Protein AF-A0A820BED8-F1 (afdb_monomer)

Foldseek 3Di:
DVLVVVLVVLVVVLVVLLVVLVVVVVVCVVCVVVVPPLLCVLVVLLSVLVNCCSVPQSVQLSVCSVPLFGPPPDPVCLLVNLLSNQLSVLLNLQSLLLSLVLVVCCVPPVPPQPPDPVSCCVNRVVSNVCSNPVSSVLSCCVRVVNPPDDFDFCRSDRSSDDGPLCVVVVSVVCCCVPSPVVSVVSSVVSNVVVVVVVVVVVD

Secondary structure (DSSP, 8-state):
-HHHHHHHHHHHHHHHHHHHHHHHHHHHHH-HHHHTSTHHHHHHHHHHHHHHHHHHTHHHHHHHHHHSS-SS--HHHHHHHHHHHHHHHHHHHHHHHHHHHHHHHHHHHHHHHTSSHHHHIIIIIHHHHHHHHHHHHHHIIIIIS-SS------TTSGGGS--GGGTSHHHHHHHIIIIIIHHHHHHHHHHHHHHHHHHHTT-

Mean predicted aligned error: 4.58 Å

Structure (mmCIF, N/CA/C/O backbone):
data_AF-A0A820BED8-F1
#
_entry.id   AF-A0A820BED8-F1
#
loop_
_atom_site.group_PDB
_atom_site.id
_atom_site.type_symbol
_atom_site.label_atom_id
_atom_site.label_alt_id
_atom_site.label_comp_id
_atom_site.label_asym_id
_atom_site.label_entity_id
_atom_site.label_seq_id
_atom_site.pdbx_PDB_ins_code
_atom_site.Cartn_x
_atom_site.Cartn_y
_atom_site.Cartn_z
_atom_site.occupancy
_atom_site.B_iso_or_equiv
_atom_site.auth_seq_id
_atom_site.auth_comp_id
_atom_site.auth_asym_id
_atom_site.auth_atom_id
_atom_site.pdbx_PDB_model_num
ATOM 1 N N . MET A 1 1 ? 27.588 6.784 -6.377 1.00 65.69 1 MET A N 1
ATOM 2 C CA . MET A 1 1 ? 27.889 7.014 -4.938 1.00 65.69 1 MET A CA 1
ATOM 3 C C . MET A 1 1 ? 26.617 7.262 -4.129 1.00 65.69 1 MET A C 1
ATOM 5 O O . MET A 1 1 ? 26.490 6.659 -3.076 1.00 65.69 1 MET A O 1
ATOM 9 N N . VAL A 1 2 ? 25.664 8.063 -4.627 1.00 82.75 2 VAL A N 1
ATOM 10 C CA . VAL A 1 2 ? 24.366 8.318 -3.962 1.00 82.75 2 VAL A CA 1
ATOM 11 C C . VAL A 1 2 ? 23.585 7.024 -3.670 1.00 82.75 2 VAL A C 1
ATOM 13 O O . VAL A 1 2 ? 23.240 6.782 -2.517 1.00 82.75 2 VAL A O 1
ATOM 16 N N . TYR A 1 3 ? 23.444 6.125 -4.653 1.00 85.31 3 TYR A N 1
ATOM 17 C CA . TYR A 1 3 ? 22.690 4.871 -4.490 1.00 85.31 3 TYR A CA 1
ATOM 18 C C . TYR A 1 3 ? 23.219 3.925 -3.398 1.00 85.31 3 TYR A C 1
ATOM 20 O O . TYR A 1 3 ? 22.440 3.230 -2.754 1.00 85.31 3 TYR A O 1
ATOM 28 N N . TYR A 1 4 ? 24.527 3.932 -3.114 1.00 87.69 4 TYR A N 1
ATOM 29 C CA . TYR A 1 4 ? 25.101 3.103 -2.044 1.00 87.69 4 TYR A CA 1
ATOM 30 C C . TYR A 1 4 ? 24.665 3.564 -0.649 1.00 87.69 4 TYR A C 1
ATOM 32 O O . TYR A 1 4 ? 24.478 2.736 0.246 1.00 87.69 4 TYR A O 1
ATOM 40 N N . ILE A 1 5 ? 24.505 4.876 -0.456 1.00 91.25 5 ILE A N 1
ATOM 41 C CA . ILE A 1 5 ? 24.036 5.446 0.811 1.00 91.25 5 ILE A CA 1
ATOM 42 C C . ILE A 1 5 ? 22.553 5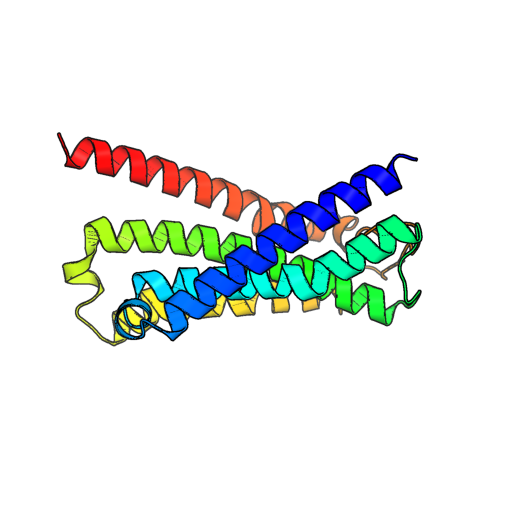.113 0.991 1.00 91.25 5 ILE A C 1
ATOM 44 O O . ILE A 1 5 ? 22.173 4.617 2.049 1.00 91.25 5 ILE A O 1
ATOM 48 N N . GLU A 1 6 ? 21.743 5.319 -0.051 1.00 90.25 6 GLU A N 1
ATOM 49 C CA . GLU A 1 6 ? 20.309 4.991 -0.053 1.00 90.25 6 GLU A CA 1
ATOM 50 C C . GLU A 1 6 ? 20.070 3.508 0.243 1.00 90.25 6 GLU A C 1
ATOM 52 O O . GLU A 1 6 ? 19.306 3.180 1.149 1.00 90.25 6 GLU A O 1
ATOM 57 N N . PHE A 1 7 ? 20.805 2.620 -0.433 1.00 92.44 7 PHE A N 1
ATOM 58 C CA . PHE A 1 7 ? 20.765 1.181 -0.186 1.00 92.44 7 PHE A CA 1
ATOM 59 C C . PHE A 1 7 ? 21.112 0.832 1.267 1.00 92.44 7 PHE A C 1
ATOM 61 O O . PHE A 1 7 ? 20.380 0.095 1.925 1.00 92.44 7 PHE A O 1
ATOM 68 N N . SER A 1 8 ? 22.218 1.373 1.788 1.00 92.81 8 SER A N 1
ATOM 69 C CA . SER A 1 8 ? 22.686 1.054 3.143 1.00 92.81 8 SER A CA 1
ATOM 70 C C . SER A 1 8 ? 21.690 1.508 4.212 1.00 92.81 8 SER A C 1
ATOM 72 O O . SER A 1 8 ? 21.437 0.781 5.172 1.00 92.81 8 SER A O 1
ATOM 74 N N . LEU A 1 9 ? 21.104 2.697 4.042 1.00 93.88 9 LEU A N 1
ATOM 75 C CA . LEU A 1 9 ? 20.076 3.212 4.944 1.00 93.88 9 LEU A CA 1
ATOM 76 C C . LEU A 1 9 ? 18.799 2.371 4.870 1.00 93.88 9 LEU A C 1
ATOM 78 O O . LEU A 1 9 ? 18.295 1.964 5.917 1.00 93.88 9 LEU A O 1
ATOM 82 N N . ALA A 1 10 ? 18.313 2.076 3.660 1.00 92.19 10 ALA A N 1
ATOM 83 C CA . ALA A 1 10 ? 17.131 1.244 3.455 1.00 92.19 10 ALA A CA 1
ATOM 84 C C . ALA A 1 10 ? 17.297 -0.126 4.126 1.00 92.19 10 ALA A C 1
ATOM 86 O O . ALA A 1 10 ? 16.441 -0.528 4.908 1.00 92.19 10 ALA A O 1
ATOM 87 N N . PHE A 1 11 ? 18.447 -0.775 3.931 1.00 94.50 11 PHE A N 1
ATOM 88 C CA . PHE A 1 11 ? 18.748 -2.079 4.515 1.00 94.50 11 PHE A CA 1
ATOM 89 C C . PHE A 1 11 ? 18.754 -2.070 6.051 1.00 94.50 11 PHE A C 1
ATOM 91 O O . PHE A 1 11 ? 18.178 -2.954 6.687 1.00 94.50 11 PHE A O 1
ATOM 98 N N . ILE A 1 12 ? 19.384 -1.067 6.677 1.00 96.31 12 ILE A N 1
ATOM 99 C CA . ILE A 1 12 ? 19.427 -0.968 8.146 1.00 96.31 12 ILE A CA 1
ATOM 100 C C . ILE A 1 12 ? 18.015 -0.779 8.711 1.00 96.31 12 ILE A C 1
ATOM 102 O O . ILE A 1 12 ? 17.640 -1.466 9.667 1.00 96.31 12 ILE A O 1
ATO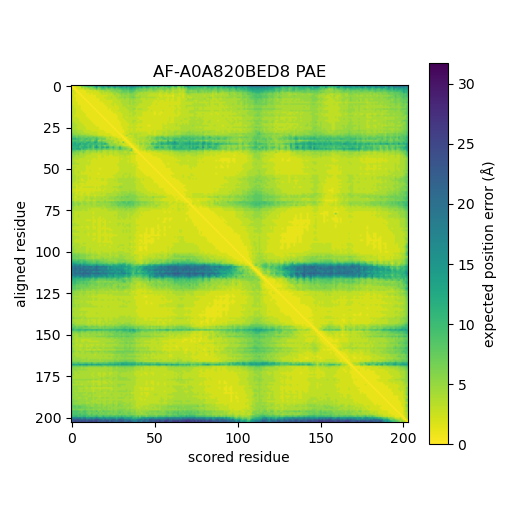M 106 N N . PHE A 1 13 ? 17.228 0.132 8.132 1.00 95.38 13 PHE A N 1
ATOM 107 C CA . PHE A 1 13 ? 15.865 0.389 8.597 1.00 95.38 13 PHE A CA 1
ATOM 108 C C . PHE A 1 13 ? 14.930 -0.788 8.338 1.00 95.38 13 PHE A C 1
ATOM 110 O O . PHE A 1 13 ? 14.106 -1.099 9.195 1.00 95.38 13 PHE A O 1
ATOM 117 N N . GLU A 1 14 ? 15.084 -1.485 7.216 1.00 95.06 14 GLU A N 1
ATOM 118 C CA . GLU A 1 14 ? 14.309 -2.681 6.903 1.00 95.06 14 GLU A CA 1
ATOM 119 C C . GLU A 1 14 ? 14.545 -3.786 7.928 1.00 95.06 14 GLU A C 1
ATOM 121 O O . GLU A 1 14 ? 13.589 -4.309 8.498 1.00 95.06 14 GLU A O 1
ATOM 126 N N . MET A 1 15 ? 15.805 -4.098 8.239 1.00 96.12 15 MET A N 1
ATOM 127 C CA . MET A 1 15 ? 16.131 -5.136 9.219 1.00 96.12 15 MET A CA 1
ATOM 128 C C . MET A 1 15 ? 15.548 -4.819 10.601 1.00 96.12 15 MET A C 1
ATOM 130 O O . MET A 1 15 ? 15.011 -5.704 11.273 1.00 96.12 15 MET A O 1
ATOM 134 N N . GLN A 1 16 ? 15.590 -3.549 11.012 1.00 96.50 16 GLN A N 1
ATOM 135 C CA . GLN A 1 16 ? 14.956 -3.091 12.250 1.00 96.50 16 GLN A CA 1
ATOM 136 C C . GLN A 1 16 ? 13.428 -3.219 12.190 1.00 96.50 16 GLN A C 1
ATOM 138 O O . GLN A 1 16 ? 12.817 -3.747 13.122 1.00 96.50 16 GLN A O 1
ATOM 143 N N . ALA A 1 17 ? 12.805 -2.777 11.096 1.00 95.94 17 ALA A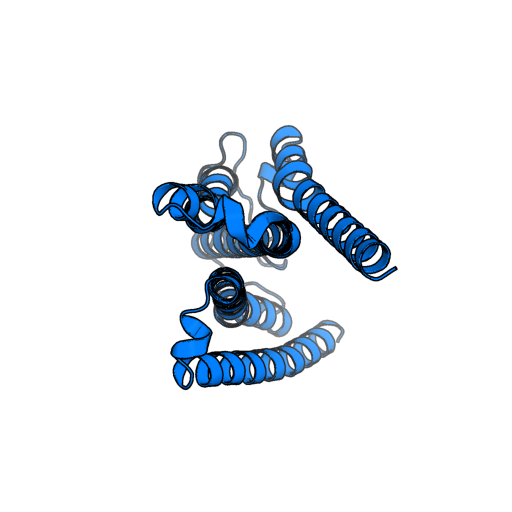 N 1
ATOM 144 C CA . ALA A 1 17 ? 11.359 -2.823 10.909 1.00 95.94 17 ALA A CA 1
ATOM 145 C C . ALA A 1 17 ? 10.829 -4.263 10.885 1.00 95.94 17 ALA A C 1
ATOM 147 O O . ALA A 1 17 ? 9.819 -4.561 11.529 1.00 95.94 17 ALA A O 1
ATOM 148 N N . ILE A 1 18 ? 11.533 -5.173 10.210 1.00 95.62 18 ILE A N 1
ATOM 149 C CA . ILE A 1 18 ? 11.216 -6.601 10.169 1.00 95.62 18 ILE A CA 1
ATOM 150 C C . ILE A 1 18 ? 11.329 -7.204 11.573 1.00 95.62 18 ILE A C 1
ATOM 152 O O . ILE A 1 18 ? 10.390 -7.862 12.022 1.00 95.62 18 ILE A O 1
ATOM 156 N N . ALA A 1 19 ? 12.423 -6.949 12.300 1.00 96.75 19 ALA A N 1
ATOM 157 C CA . ALA A 1 19 ? 12.614 -7.476 13.652 1.00 96.75 19 ALA A CA 1
ATOM 158 C C . ALA A 1 19 ? 11.506 -7.017 14.618 1.00 96.75 19 ALA A C 1
ATOM 160 O O . ALA A 1 19 ? 10.928 -7.833 15.343 1.00 96.75 19 ALA A O 1
ATOM 161 N N . ILE A 1 20 ? 11.155 -5.727 14.587 1.00 96.56 20 ILE A N 1
ATOM 162 C CA . ILE A 1 20 ? 10.068 -5.161 15.399 1.00 96.56 20 ILE A CA 1
ATOM 163 C C . ILE A 1 20 ? 8.720 -5.774 15.002 1.00 96.56 20 ILE A C 1
ATOM 165 O O . ILE A 1 20 ? 7.944 -6.174 15.872 1.00 96.56 20 ILE A O 1
ATOM 169 N N . SER A 1 21 ? 8.445 -5.897 13.704 1.00 95.56 21 SER A N 1
ATOM 170 C CA . SER A 1 21 ? 7.194 -6.481 13.208 1.00 95.56 21 SER A CA 1
ATOM 171 C C . SER A 1 21 ? 7.048 -7.941 13.637 1.00 95.56 21 SER A C 1
ATOM 173 O O . SER A 1 21 ? 5.995 -8.327 14.146 1.00 95.56 21 SER A O 1
ATOM 175 N N . MET A 1 22 ? 8.114 -8.743 13.529 1.00 95.56 22 MET A N 1
ATOM 176 C CA . MET A 1 22 ? 8.123 -10.124 14.020 1.00 95.56 22 MET A CA 1
ATOM 177 C C . MET A 1 22 ? 7.858 -10.191 15.524 1.00 95.56 22 MET A C 1
ATOM 179 O O . MET A 1 22 ? 7.044 -11.003 15.962 1.00 95.56 22 MET A O 1
ATOM 183 N N . PHE A 1 23 ? 8.486 -9.320 16.319 1.00 96.56 23 PHE A N 1
ATOM 184 C CA . PHE A 1 23 ? 8.245 -9.261 17.760 1.00 96.56 23 PHE A CA 1
ATOM 185 C C . PHE A 1 23 ? 6.774 -8.963 18.084 1.00 96.56 23 PHE A C 1
ATOM 187 O O . PHE A 1 23 ? 6.176 -9.639 18.924 1.00 96.56 23 PHE A O 1
ATOM 194 N N . ILE A 1 24 ? 6.158 -8.012 17.375 1.00 94.62 24 ILE A N 1
ATOM 195 C CA . ILE A 1 24 ? 4.733 -7.693 17.523 1.00 94.62 24 ILE A CA 1
ATOM 196 C C . ILE A 1 24 ? 3.867 -8.914 17.173 1.00 94.62 24 ILE A C 1
ATOM 198 O O . ILE A 1 24 ? 2.969 -9.264 17.943 1.00 94.62 24 ILE A O 1
ATOM 202 N N . PHE A 1 25 ? 4.142 -9.611 16.067 1.00 94.69 25 PHE A N 1
ATOM 203 C CA . PHE A 1 25 ? 3.388 -10.815 15.698 1.00 94.69 25 PHE A CA 1
ATOM 204 C C . PHE A 1 25 ? 3.539 -11.943 16.719 1.00 94.69 25 PHE A C 1
ATOM 206 O O . PHE A 1 25 ? 2.537 -12.561 17.084 1.00 94.69 25 PHE A O 1
ATOM 213 N N . ILE A 1 26 ? 4.751 -12.182 17.228 1.00 95.31 26 ILE A N 1
ATOM 214 C CA . ILE A 1 26 ? 5.008 -13.168 18.288 1.00 95.31 26 ILE A CA 1
ATOM 215 C C . ILE A 1 26 ? 4.211 -12.803 19.543 1.00 95.31 26 ILE A C 1
ATOM 217 O O . ILE A 1 26 ? 3.524 -13.659 20.105 1.00 95.31 26 ILE A O 1
ATOM 221 N N . TYR A 1 27 ? 4.219 -11.530 19.944 1.00 94.62 27 TYR A N 1
ATOM 222 C CA . TYR A 1 27 ? 3.443 -11.049 21.085 1.00 94.62 27 TYR A CA 1
ATOM 223 C C . TYR A 1 27 ? 1.936 -11.298 20.909 1.00 94.62 27 TYR A C 1
ATOM 225 O O . TYR A 1 27 ? 1.281 -11.817 21.819 1.00 94.62 27 TYR A O 1
ATOM 233 N N . PHE A 1 28 ? 1.375 -10.995 19.733 1.00 91.94 28 PHE A N 1
ATOM 234 C CA . PHE A 1 28 ? -0.034 -11.268 19.424 1.00 91.94 28 PHE A CA 1
ATOM 235 C C . PHE A 1 28 ? -0.354 -12.768 19.351 1.00 91.94 28 PHE A C 1
ATOM 237 O O . PHE A 1 28 ? -1.454 -13.173 19.737 1.00 91.94 28 PHE A O 1
ATOM 244 N N . ALA A 1 29 ? 0.581 -13.596 18.880 1.00 91.38 29 ALA A N 1
ATOM 245 C CA . ALA A 1 29 ? 0.428 -15.047 18.826 1.00 91.38 29 ALA A CA 1
ATOM 246 C C . ALA A 1 29 ? 0.402 -15.669 20.230 1.00 91.38 29 ALA A C 1
ATOM 248 O O . ALA A 1 29 ? -0.438 -16.527 20.503 1.00 91.38 29 ALA A O 1
ATOM 249 N N . GLN A 1 30 ? 1.260 -15.188 21.134 1.00 95.31 30 GLN A N 1
ATOM 250 C CA . GLN A 1 30 ? 1.322 -15.635 22.528 1.00 95.31 30 GLN A CA 1
ATOM 251 C C . GLN A 1 30 ? 0.134 -15.146 23.371 1.00 95.31 30 GLN A C 1
ATOM 253 O O . GLN A 1 30 ? -0.238 -15.800 24.343 1.00 95.31 30 GLN A O 1
ATOM 258 N N . ASN A 1 31 ? -0.501 -14.027 22.997 1.00 92.94 31 ASN A N 1
ATOM 259 C CA . ASN A 1 31 ? -1.591 -13.408 23.757 1.00 92.94 31 ASN A CA 1
ATOM 260 C C . ASN A 1 31 ? -2.936 -13.444 23.002 1.00 92.94 31 ASN A C 1
ATOM 262 O O . ASN A 1 31 ? -3.465 -12.396 22.606 1.00 92.94 31 ASN A O 1
ATOM 266 N N . PRO A 1 32 ? -3.582 -14.621 22.860 1.00 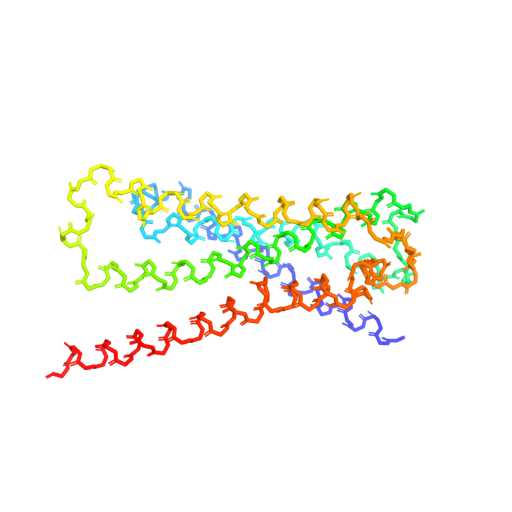86.44 32 PRO A N 1
ATOM 267 C CA . PRO A 1 32 ? -4.815 -14.758 22.083 1.00 86.44 32 PRO A CA 1
ATOM 268 C C . PRO A 1 32 ? -5.970 -13.914 22.641 1.00 86.44 32 PRO A C 1
ATOM 270 O O . PRO A 1 32 ? -6.807 -13.437 21.878 1.00 86.44 32 PRO A O 1
ATOM 273 N N . ARG A 1 33 ? -5.996 -13.666 23.960 1.00 86.88 33 ARG A N 1
ATOM 274 C CA . ARG A 1 33 ? -7.002 -12.807 24.614 1.00 86.88 33 ARG A CA 1
ATOM 275 C C . ARG A 1 33 ? -6.942 -11.356 24.133 1.00 86.88 33 ARG A C 1
ATOM 277 O O . ARG A 1 33 ? -7.979 -10.710 24.035 1.00 86.88 33 ARG A O 1
ATOM 284 N N . ILE A 1 34 ? -5.744 -10.851 23.839 1.00 83.69 34 ILE A N 1
ATOM 285 C CA . ILE A 1 34 ? -5.548 -9.506 23.285 1.00 83.69 34 ILE A CA 1
ATOM 286 C C . ILE A 1 34 ? -5.953 -9.515 21.813 1.00 83.69 34 ILE A C 1
ATOM 288 O O . ILE A 1 34 ? -6.730 -8.661 21.400 1.00 83.69 34 ILE A O 1
ATOM 292 N N . ARG A 1 35 ? -5.535 -10.533 21.051 1.00 80.00 35 ARG A N 1
ATOM 293 C CA . ARG A 1 35 ? -5.910 -10.700 19.639 1.00 80.00 35 ARG A CA 1
ATOM 294 C C . ARG A 1 35 ? -7.424 -10.732 19.414 1.00 80.00 35 ARG A C 1
ATOM 296 O O . ARG A 1 35 ? -7.892 -10.189 18.429 1.00 80.00 35 ARG A O 1
ATOM 303 N N . LEU A 1 36 ? -8.183 -11.328 20.334 1.00 78.25 36 LEU A N 1
ATOM 304 C CA . LEU A 1 36 ? -9.649 -11.408 20.278 1.00 78.25 36 LEU A CA 1
ATOM 305 C C . LEU A 1 36 ? -10.360 -10.061 20.513 1.00 78.25 36 LEU A C 1
ATOM 307 O O . LEU A 1 36 ? -11.570 -9.955 20.281 1.00 78.25 36 LEU A O 1
ATOM 311 N N . LYS A 1 37 ? -9.656 -9.021 20.984 1.00 82.69 37 LYS A N 1
ATOM 312 C CA . LYS A 1 37 ? -10.244 -7.684 21.100 1.00 82.69 37 LYS A CA 1
ATOM 313 C C . LYS A 1 37 ? -10.321 -7.051 19.714 1.00 82.69 37 LYS A C 1
ATOM 315 O O . LYS A 1 37 ? -9.310 -6.810 19.064 1.00 82.69 37 LYS A O 1
ATOM 320 N N . ARG A 1 38 ? -11.537 -6.676 19.319 1.00 73.06 38 ARG A N 1
ATOM 321 C CA . ARG A 1 38 ? -11.842 -6.114 17.990 1.00 73.06 38 ARG A CA 1
ATOM 322 C C . ARG A 1 38 ? -10.998 -4.915 17.600 1.00 73.06 38 ARG A C 1
ATOM 324 O O . ARG A 1 38 ? -10.598 -4.819 16.451 1.00 73.06 38 ARG A O 1
ATOM 331 N N . GLN A 1 39 ? -10.691 -4.051 18.565 1.00 77.12 39 GLN A N 1
ATOM 332 C CA . GLN A 1 39 ? -9.881 -2.858 18.322 1.00 77.12 39 GLN A CA 1
ATOM 333 C C . GLN A 1 39 ? -8.518 -3.209 17.718 1.00 77.12 39 GLN A C 1
ATOM 335 O O . GLN A 1 39 ? -7.947 -2.401 17.003 1.00 77.12 39 GLN A O 1
ATOM 340 N N . HIS A 1 40 ? -7.996 -4.406 17.996 1.00 86.25 40 HIS A N 1
ATOM 341 C CA . HIS A 1 40 ? -6.705 -4.849 17.494 1.00 86.25 40 HIS A CA 1
ATOM 342 C C . HIS A 1 40 ? -6.790 -5.585 16.152 1.00 86.25 40 HIS A C 1
ATOM 344 O O . HIS A 1 40 ? -5.749 -5.781 15.540 1.00 86.25 40 HIS A O 1
ATOM 350 N N . HIS A 1 41 ? -7.977 -5.959 15.656 1.00 90.00 41 HIS A N 1
ATOM 351 C CA . HIS A 1 41 ? -8.096 -6.647 14.364 1.00 90.00 41 HIS A CA 1
ATOM 352 C C . HIS A 1 41 ? -7.666 -5.746 13.205 1.00 90.00 41 HIS A C 1
ATOM 354 O O . HIS A 1 41 ? -6.828 -6.151 12.409 1.00 90.00 41 HIS A O 1
ATOM 360 N N . SER A 1 42 ? -8.184 -4.518 13.136 1.00 91.88 42 SER A N 1
ATOM 361 C CA . SER A 1 42 ? -7.840 -3.567 12.072 1.00 91.88 42 SER A CA 1
ATOM 362 C C . SER A 1 42 ? -6.347 -3.225 12.086 1.00 91.88 42 SER A C 1
ATOM 364 O O . SER A 1 42 ? -5.704 -3.224 11.041 1.00 91.88 42 SER A O 1
ATOM 366 N N . TRP A 1 43 ? -5.770 -3.034 13.280 1.00 93.00 43 TRP A N 1
ATOM 367 C CA . TRP A 1 43 ? -4.324 -2.857 13.451 1.00 93.0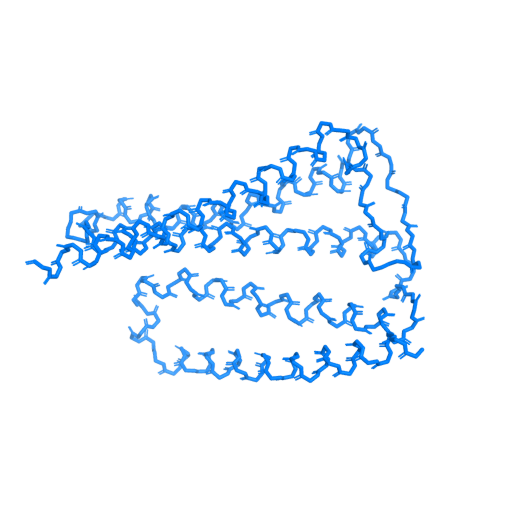0 43 TRP A CA 1
ATOM 368 C C . TRP A 1 43 ? -3.527 -4.076 13.003 1.00 93.00 43 TRP A C 1
ATOM 370 O O . TRP A 1 43 ? -2.507 -3.915 12.347 1.00 93.00 43 TRP A O 1
ATOM 380 N N . LEU A 1 44 ? -3.981 -5.284 13.336 1.00 93.75 44 LEU A N 1
ATOM 381 C CA . LEU A 1 44 ? -3.311 -6.512 12.924 1.00 93.75 44 LEU A CA 1
ATOM 382 C C . LEU A 1 44 ? -3.327 -6.658 11.400 1.00 93.75 44 LEU A C 1
ATOM 384 O O . LEU A 1 44 ? -2.300 -6.993 10.828 1.00 93.75 44 LEU A O 1
ATOM 388 N N . VAL A 1 45 ? -4.451 -6.352 10.745 1.00 95.44 45 VAL A N 1
ATOM 389 C CA . VAL A 1 45 ? -4.556 -6.361 9.278 1.00 95.44 45 VAL A CA 1
ATOM 390 C C . VAL A 1 45 ? -3.606 -5.335 8.656 1.00 95.44 45 VAL A C 1
ATOM 392 O O . VAL A 1 45 ? -2.867 -5.688 7.742 1.00 95.44 45 VAL A O 1
ATOM 395 N N . LEU A 1 46 ? -3.562 -4.102 9.175 1.00 95.94 46 LEU A N 1
ATOM 396 C CA . LEU A 1 46 ? -2.618 -3.079 8.711 1.00 95.94 46 LEU A CA 1
ATOM 397 C C . LEU A 1 46 ? -1.159 -3.525 8.898 1.00 95.94 46 LEU A C 1
ATOM 399 O O . LEU A 1 46 ? -0.361 -3.417 7.974 1.00 95.94 46 LEU A O 1
ATOM 403 N N . LEU A 1 47 ? -0.814 -4.067 10.070 1.00 95.62 47 LEU A N 1
ATOM 404 C CA . LEU A 1 47 ? 0.526 -4.586 10.356 1.00 95.62 47 LEU A CA 1
ATOM 405 C C . LEU A 1 47 ? 0.898 -5.740 9.421 1.00 95.62 47 LEU A C 1
ATOM 407 O O . LEU A 1 47 ? 2.030 -5.797 8.954 1.00 95.62 47 LEU A O 1
ATOM 411 N N . SER A 1 48 ? -0.038 -6.643 9.125 1.00 95.75 48 SER A N 1
ATOM 412 C CA . SER A 1 48 ? 0.173 -7.729 8.165 1.00 95.75 48 SER A CA 1
ATOM 413 C C . SER A 1 48 ? 0.412 -7.206 6.755 1.00 95.75 48 SER A C 1
ATOM 415 O O . SER A 1 48 ? 1.328 -7.689 6.098 1.00 95.75 48 SER A O 1
ATOM 417 N N . MET A 1 49 ? -0.346 -6.206 6.304 1.00 96.44 49 MET A N 1
ATOM 418 C CA . MET A 1 49 ? -0.143 -5.603 4.983 1.00 96.44 49 MET A CA 1
ATOM 419 C C . MET A 1 49 ? 1.206 -4.886 4.886 1.00 96.44 49 MET A C 1
ATOM 421 O O . MET A 1 49 ? 1.966 -5.155 3.961 1.00 96.44 49 MET A O 1
ATOM 425 N N . ASN A 1 50 ? 1.564 -4.081 5.888 1.00 96.19 50 ASN A N 1
ATOM 426 C CA . ASN A 1 50 ? 2.870 -3.418 5.936 1.00 96.19 50 ASN A CA 1
ATOM 427 C C . ASN A 1 50 ? 4.025 -4.428 5.990 1.00 96.19 50 ASN A C 1
ATOM 429 O O . ASN A 1 50 ? 5.060 -4.223 5.370 1.00 96.19 50 ASN A O 1
ATOM 433 N N . PHE A 1 51 ? 3.857 -5.541 6.706 1.00 96.81 51 PHE A N 1
ATOM 434 C CA . PHE A 1 51 ? 4.859 -6.602 6.749 1.00 96.81 51 PHE A CA 1
ATOM 435 C C . PHE A 1 51 ? 5.029 -7.303 5.397 1.00 96.81 51 PHE A C 1
ATOM 437 O O . PHE A 1 51 ? 6.154 -7.585 4.993 1.00 96.81 51 PHE A O 1
ATOM 444 N N . LEU A 1 52 ? 3.932 -7.551 4.676 1.00 96.25 52 LEU A N 1
ATOM 445 C CA . LEU A 1 52 ? 3.999 -8.076 3.312 1.00 96.25 52 LEU A CA 1
ATOM 446 C C . LEU A 1 52 ? 4.717 -7.100 2.378 1.00 96.25 52 LEU A C 1
ATOM 448 O O . LEU A 1 52 ? 5.552 -7.535 1.594 1.00 96.25 52 LEU A O 1
ATOM 452 N N . GLN A 1 53 ? 4.451 -5.799 2.490 1.00 96.31 53 GLN A N 1
ATOM 453 C CA . GLN A 1 53 ? 5.162 -4.782 1.719 1.00 96.31 53 GLN A CA 1
ATOM 454 C C . GLN A 1 53 ? 6.661 -4.754 2.054 1.00 96.31 53 GLN A C 1
ATOM 456 O O . GLN A 1 53 ? 7.488 -4.755 1.146 1.00 96.31 53 GLN A O 1
ATOM 461 N N . LEU A 1 54 ? 7.025 -4.831 3.339 1.00 96.31 54 LEU A N 1
ATOM 462 C CA . LEU A 1 54 ? 8.426 -4.901 3.769 1.00 96.31 54 LEU A CA 1
ATOM 463 C C . LEU A 1 54 ? 9.163 -6.114 3.193 1.00 96.31 54 LEU A C 1
ATOM 465 O O . LEU A 1 54 ? 10.339 -6.001 2.895 1.00 96.31 54 LEU A O 1
ATOM 469 N N . ILE A 1 55 ? 8.501 -7.264 3.036 1.00 96.44 55 ILE A N 1
ATOM 470 C CA . ILE A 1 55 ? 9.142 -8.490 2.529 1.00 96.44 55 ILE A CA 1
ATOM 471 C C . ILE A 1 55 ? 9.117 -8.583 1.002 1.00 96.44 55 ILE A C 1
ATOM 473 O O . ILE A 1 55 ? 10.003 -9.197 0.414 1.00 96.44 55 ILE A O 1
ATOM 477 N N . LEU A 1 56 ? 8.087 -8.046 0.352 1.00 95.44 56 LEU A N 1
ATOM 478 C CA . LEU A 1 56 ? 7.874 -8.245 -1.082 1.00 95.44 56 LEU A CA 1
ATOM 479 C C . LEU A 1 56 ? 8.316 -7.046 -1.916 1.00 95.44 56 LEU A C 1
ATOM 481 O O . LEU A 1 56 ? 8.894 -7.240 -2.979 1.00 95.44 56 LEU A O 1
ATOM 485 N N . ASP A 1 57 ? 8.050 -5.827 -1.453 1.00 95.12 57 ASP A N 1
ATOM 486 C CA . ASP A 1 57 ? 8.275 -4.604 -2.226 1.00 95.12 57 ASP A CA 1
ATOM 487 C C . ASP A 1 57 ? 9.687 -4.053 -1.992 1.00 95.12 57 ASP A C 1
ATOM 489 O O . ASP A 1 57 ? 10.451 -3.796 -2.928 1.00 95.12 57 ASP A O 1
ATOM 493 N N . LEU A 1 58 ? 10.077 -3.955 -0.718 1.00 94.50 58 LEU A N 1
ATOM 494 C CA . LEU A 1 58 ? 11.329 -3.311 -0.332 1.00 94.50 58 LEU A CA 1
ATOM 495 C C . LEU A 1 58 ? 12.585 -4.052 -0.834 1.00 94.50 58 LEU A C 1
ATOM 497 O O . LEU A 1 58 ? 13.479 -3.378 -1.349 1.00 94.50 58 LEU A O 1
ATOM 501 N N . PRO A 1 59 ? 12.662 -5.400 -0.840 1.00 95.50 59 PRO A N 1
ATOM 502 C CA . PRO A 1 59 ? 13.808 -6.103 -1.417 1.00 95.50 59 PRO A CA 1
ATOM 503 C C . PRO A 1 59 ? 13.968 -5.883 -2.919 1.00 95.50 59 PRO A C 1
ATOM 505 O O . PRO A 1 59 ? 15.095 -5.850 -3.417 1.00 95.50 59 PRO A O 1
ATOM 508 N N . VAL A 1 60 ? 12.864 -5.699 -3.649 1.00 94.44 60 VAL A N 1
ATOM 509 C CA . VAL A 1 60 ? 12.914 -5.388 -5.083 1.00 94.44 60 VAL A CA 1
ATOM 510 C C . VAL A 1 60 ? 13.449 -3.971 -5.288 1.00 94.44 60 VAL A C 1
ATOM 512 O O . VAL A 1 60 ? 14.366 -3.776 -6.089 1.00 94.44 60 VAL A O 1
ATOM 515 N N . ALA A 1 61 ? 12.970 -3.001 -4.504 1.00 94.19 61 ALA A N 1
ATOM 516 C CA . ALA A 1 61 ? 13.501 -1.638 -4.508 1.00 94.19 61 ALA A CA 1
ATOM 517 C C . ALA A 1 61 ? 14.992 -1.590 -4.117 1.00 94.19 61 ALA A C 1
ATOM 519 O O . ALA A 1 61 ? 15.792 -0.927 -4.775 1.00 94.19 61 ALA A O 1
ATOM 520 N N . MET A 1 62 ? 15.414 -2.350 -3.105 1.00 94.38 62 MET A N 1
ATOM 521 C CA . MET A 1 62 ? 16.827 -2.491 -2.734 1.00 94.38 62 MET A CA 1
ATOM 522 C C . MET A 1 62 ? 17.665 -3.122 -3.845 1.00 94.38 62 MET A C 1
ATOM 524 O O . MET A 1 62 ? 18.790 -2.684 -4.091 1.00 94.38 62 MET A O 1
ATOM 528 N N . SER A 1 63 ? 17.132 -4.131 -4.540 1.00 94.88 63 SER A N 1
ATOM 529 C CA . SER A 1 63 ? 17.810 -4.728 -5.693 1.00 94.88 63 SER A CA 1
ATOM 530 C C . SER A 1 63 ? 18.049 -3.694 -6.792 1.00 94.88 63 SER A C 1
ATOM 532 O O . SER A 1 63 ? 19.140 -3.656 -7.363 1.00 94.88 63 SER A O 1
ATOM 534 N N . PHE A 1 64 ? 17.074 -2.808 -7.022 1.00 94.62 64 PHE A N 1
ATOM 535 C CA . PHE A 1 64 ? 17.221 -1.672 -7.927 1.00 94.62 64 PHE A CA 1
ATOM 536 C C . PHE A 1 64 ? 18.334 -0.721 -7.469 1.00 94.62 64 PHE A C 1
ATOM 538 O O . PHE A 1 64 ? 19.206 -0.405 -8.269 1.00 94.62 64 PHE A O 1
ATOM 545 N N . TYR A 1 65 ? 18.385 -0.325 -6.193 1.00 93.38 65 TYR A N 1
ATOM 546 C CA . TYR A 1 65 ? 19.459 0.546 -5.688 1.00 93.38 65 TYR A CA 1
ATOM 547 C C . TYR A 1 65 ? 20.858 -0.068 -5.817 1.00 93.38 65 TYR A C 1
ATOM 549 O O . TYR A 1 65 ? 21.835 0.652 -6.010 1.00 93.38 65 TYR A O 1
ATOM 557 N N . TYR A 1 66 ? 20.967 -1.394 -5.730 1.00 93.31 66 TYR A N 1
ATOM 558 C CA . TYR A 1 66 ? 22.238 -2.091 -5.908 1.00 93.31 66 TYR A CA 1
ATOM 559 C C . TYR A 1 66 ? 22.654 -2.222 -7.383 1.00 93.31 66 TYR A C 1
ATOM 561 O O . TYR A 1 66 ? 23.841 -2.138 -7.696 1.00 93.31 66 TYR A O 1
ATOM 569 N N . ARG A 1 67 ? 21.697 -2.462 -8.290 1.00 92.69 67 ARG A N 1
ATOM 570 C CA . ARG A 1 67 ? 21.957 -2.766 -9.713 1.00 92.69 67 ARG A CA 1
ATOM 571 C C . ARG A 1 67 ? 21.768 -1.582 -10.656 1.00 92.69 67 ARG A C 1
ATOM 573 O O . ARG A 1 67 ? 22.116 -1.698 -11.827 1.00 92.69 67 ARG A O 1
ATOM 580 N N . GLU A 1 68 ? 21.170 -0.499 -10.170 1.00 93.38 68 GLU A N 1
ATOM 581 C CA . GLU A 1 68 ? 20.711 0.666 -10.942 1.00 93.38 68 GLU A CA 1
ATOM 582 C C . GLU A 1 68 ? 19.713 0.302 -12.061 1.00 93.38 68 GLU A C 1
ATOM 584 O O . GLU A 1 68 ? 19.488 1.074 -12.992 1.00 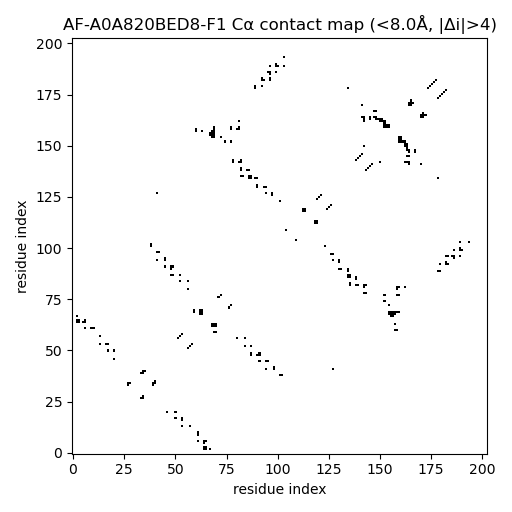93.38 68 GLU A O 1
ATOM 589 N N . ARG A 1 69 ? 19.120 -0.898 -11.982 1.00 94.50 69 ARG A N 1
ATOM 590 C CA . ARG A 1 69 ? 18.142 -1.442 -12.929 1.00 94.50 69 ARG A CA 1
ATOM 591 C C . ARG A 1 69 ? 17.206 -2.430 -12.257 1.00 94.50 69 ARG A C 1
ATOM 593 O O . ARG A 1 69 ? 17.586 -3.124 -11.312 1.00 94.50 69 ARG A O 1
ATOM 600 N N . VAL A 1 70 ? 15.991 -2.526 -12.783 1.00 95.69 70 VAL A N 1
ATOM 601 C CA . VAL A 1 70 ? 14.996 -3.500 -12.333 1.00 95.69 70 VAL A CA 1
ATOM 602 C C . VAL A 1 70 ? 15.392 -4.898 -12.799 1.00 95.69 70 VAL A C 1
ATOM 604 O O . VAL A 1 70 ? 15.685 -5.111 -13.971 1.00 95.69 70 VAL A O 1
ATOM 607 N N . TRP A 1 71 ? 15.372 -5.872 -11.890 1.00 93.38 71 TRP A N 1
ATOM 608 C CA . TRP A 1 71 ? 15.630 -7.270 -12.219 1.00 93.38 71 TRP A CA 1
ATOM 609 C C . TRP A 1 71 ? 14.529 -8.168 -11.639 1.00 93.38 71 TRP A C 1
ATOM 611 O O . TRP A 1 71 ? 14.292 -8.109 -10.431 1.00 93.38 71 TRP A O 1
ATOM 621 N N . PRO A 1 72 ? 13.888 -9.027 -12.452 1.00 95.62 72 PRO A N 1
ATOM 622 C CA . PRO A 1 72 ? 14.123 -9.249 -13.883 1.00 95.62 72 PRO A CA 1
ATOM 623 C C . PRO A 1 72 ? 13.601 -8.108 -14.780 1.00 95.62 72 PRO A C 1
ATOM 625 O O . PRO A 1 72 ? 12.535 -7.549 -14.532 1.00 95.62 72 PRO A O 1
ATOM 628 N N . GLU A 1 73 ? 14.323 -7.816 -15.870 1.00 95.06 73 GLU A N 1
ATOM 629 C CA . GLU A 1 73 ? 13.913 -6.858 -16.914 1.00 95.06 73 GLU A CA 1
ATOM 630 C C . GLU A 1 73 ? 12.789 -7.466 -17.774 1.00 95.06 73 GLU A C 1
ATOM 632 O O . GLU A 1 73 ? 13.000 -7.957 -18.882 1.00 95.06 73 GLU A O 1
ATOM 637 N N . SER A 1 74 ? 11.578 -7.527 -17.223 1.00 96.81 74 SER A N 1
ATOM 638 C CA . SER A 1 74 ? 10.413 -8.099 -17.895 1.00 96.81 74 SER A CA 1
ATOM 639 C C . SER A 1 74 ? 9.178 -7.241 -17.681 1.00 96.81 74 SER A C 1
ATOM 641 O O . SER A 1 74 ? 8.848 -6.869 -16.556 1.00 96.81 74 SER A O 1
ATOM 643 N N . ASN A 1 75 ? 8.430 -7.009 -18.760 1.00 96.25 75 ASN A N 1
ATOM 644 C CA . ASN A 1 75 ? 7.160 -6.281 -18.717 1.00 96.25 75 ASN A CA 1
ATOM 645 C C . ASN A 1 75 ? 6.153 -6.935 -17.763 1.00 96.25 75 ASN A C 1
ATOM 647 O O . ASN A 1 75 ? 5.406 -6.236 -17.087 1.00 96.25 75 ASN A O 1
ATOM 651 N N . ALA A 1 76 ? 6.138 -8.271 -17.697 1.00 96.75 76 ALA A N 1
ATOM 652 C CA . ALA A 1 76 ? 5.244 -9.001 -16.803 1.00 96.75 76 ALA A CA 1
ATOM 653 C C . ALA A 1 76 ? 5.623 -8.789 -15.330 1.00 96.75 76 ALA A C 1
ATOM 655 O O . ALA A 1 76 ? 4.741 -8.649 -14.486 1.00 96.75 76 ALA A O 1
ATOM 656 N N . PHE A 1 77 ? 6.926 -8.723 -15.038 1.00 96.81 77 PHE A N 1
ATOM 657 C CA . PHE A 1 77 ? 7.419 -8.441 -13.694 1.00 96.81 77 PHE A CA 1
ATOM 658 C C . PHE A 1 77 ? 7.058 -7.021 -13.262 1.00 96.81 77 PHE A C 1
ATOM 660 O O . PHE A 1 77 ? 6.448 -6.852 -12.213 1.00 96.81 77 PHE A O 1
ATOM 667 N N . CYS A 1 78 ? 7.342 -6.021 -14.100 1.00 96.75 78 CYS A N 1
ATOM 668 C CA . CYS A 1 78 ? 6.987 -4.627 -13.836 1.00 96.75 78 CYS A CA 1
ATOM 669 C C . CYS A 1 78 ? 5.486 -4.434 -13.626 1.00 96.75 78 CYS A C 1
ATOM 671 O O . CYS A 1 78 ? 5.075 -3.802 -12.660 1.00 96.75 78 CYS A O 1
ATOM 673 N N . LEU A 1 79 ? 4.661 -5.037 -14.481 1.00 97.00 79 LEU A N 1
ATOM 674 C CA . LEU A 1 79 ? 3.210 -4.958 -14.358 1.00 97.00 79 LEU A CA 1
ATOM 675 C C . LEU A 1 79 ? 2.720 -5.553 -13.032 1.00 97.00 79 LEU A C 1
ATOM 677 O O . LEU A 1 79 ? 1.913 -4.926 -12.349 1.00 97.00 79 LEU A O 1
ATOM 681 N N . ALA A 1 80 ? 3.218 -6.734 -12.650 1.00 97.25 80 ALA A N 1
ATOM 682 C CA . ALA A 1 80 ? 2.853 -7.369 -11.386 1.00 97.25 80 ALA A CA 1
ATOM 683 C C . ALA A 1 80 ? 3.355 -6.570 -10.174 1.00 97.25 80 ALA A C 1
ATOM 685 O O . ALA A 1 80 ? 2.618 -6.404 -9.204 1.00 97.25 80 ALA A O 1
ATOM 686 N N . TRP A 1 81 ? 4.585 -6.058 -10.244 1.00 97.12 81 TRP A N 1
ATOM 687 C CA . TRP A 1 81 ? 5.215 -5.302 -9.168 1.00 97.12 81 TRP A CA 1
ATOM 688 C C . TRP A 1 81 ? 4.519 -3.960 -8.929 1.00 97.12 81 TRP A C 1
ATOM 690 O O . TRP A 1 81 ? 4.125 -3.679 -7.801 1.00 97.12 81 TRP A O 1
ATOM 700 N N . VAL A 1 82 ? 4.275 -3.178 -9.984 1.00 97.25 82 VAL A N 1
ATOM 701 C CA . VAL A 1 82 ? 3.555 -1.896 -9.902 1.00 97.25 82 VAL A CA 1
ATOM 702 C C . VAL A 1 82 ? 2.129 -2.105 -9.406 1.00 97.25 82 VAL A C 1
ATOM 704 O O . VAL A 1 82 ? 1.692 -1.403 -8.499 1.00 97.25 82 VAL A O 1
ATOM 707 N N . TRP A 1 83 ? 1.408 -3.095 -9.945 1.00 97.56 83 TRP A N 1
ATOM 708 C CA . TRP A 1 83 ? 0.064 -3.418 -9.464 1.00 97.56 83 TRP A CA 1
ATOM 709 C C . TRP A 1 83 ? 0.066 -3.760 -7.971 1.00 97.56 83 TRP A C 1
ATOM 711 O O . TRP A 1 83 ? -0.772 -3.246 -7.229 1.00 97.56 83 TRP A O 1
ATOM 721 N N . TRP A 1 84 ? 1.009 -4.594 -7.527 1.00 97.62 84 TRP A N 1
ATOM 722 C CA . TRP A 1 84 ? 1.140 -4.981 -6.126 1.00 97.62 84 TRP A CA 1
ATOM 723 C C . TRP A 1 84 ? 1.446 -3.779 -5.230 1.00 97.62 84 TRP A C 1
ATOM 725 O O . TRP A 1 84 ? 0.674 -3.516 -4.312 1.00 97.62 84 TRP A O 1
ATOM 735 N N . SER A 1 85 ? 2.512 -3.032 -5.534 1.00 96.62 85 SER A N 1
ATOM 736 C CA . SER A 1 85 ? 3.002 -1.907 -4.727 1.00 96.62 85 SER A CA 1
ATOM 737 C C . SER A 1 85 ? 1.920 -0.834 -4.546 1.00 96.62 85 SER A C 1
ATOM 739 O O . SER A 1 85 ? 1.530 -0.529 -3.416 1.00 96.62 85 SER A O 1
ATOM 741 N N . PHE A 1 86 ? 1.297 -0.384 -5.644 1.00 97.00 86 PHE A N 1
ATOM 742 C CA . PHE A 1 86 ? 0.228 0.622 -5.601 1.00 97.00 86 PHE A CA 1
ATOM 743 C C . PHE A 1 86 ? -1.001 0.120 -4.831 1.00 97.00 86 PHE A C 1
ATOM 745 O O . PHE A 1 86 ? -1.604 0.858 -4.046 1.00 97.00 86 PHE A O 1
ATOM 752 N N . SER A 1 87 ? -1.365 -1.154 -5.012 1.00 97.81 87 SER A N 1
ATOM 753 C CA . SER A 1 87 ? -2.480 -1.752 -4.277 1.00 97.81 87 SER A CA 1
ATOM 754 C C . SER A 1 87 ? -2.206 -1.797 -2.780 1.00 97.81 87 SER A C 1
ATOM 756 O O . SER A 1 87 ? -3.075 -1.412 -1.999 1.00 97.81 87 SER A O 1
ATOM 758 N N . THR A 1 88 ? -1.021 -2.246 -2.361 1.00 97.12 88 THR A N 1
ATOM 759 C CA . THR A 1 88 ? -0.666 -2.346 -0.940 1.00 97.12 88 THR A CA 1
ATOM 760 C C . THR A 1 88 ? -0.556 -0.981 -0.270 1.00 97.12 88 THR A C 1
ATOM 762 O O . THR A 1 88 ? -1.071 -0.825 0.840 1.00 97.12 88 THR A O 1
ATOM 765 N N . ASP A 1 89 ? -0.004 0.020 -0.957 1.00 96.56 89 ASP A N 1
ATOM 766 C CA . ASP A 1 89 ? 0.093 1.394 -0.451 1.00 96.56 89 ASP A CA 1
ATOM 767 C C . ASP A 1 89 ? -1.287 2.006 -0.211 1.00 96.56 89 ASP A C 1
ATOM 769 O O . ASP A 1 89 ? -1.583 2.538 0.867 1.00 96.56 89 ASP A O 1
ATOM 773 N N . ALA A 1 90 ? -2.177 1.877 -1.194 1.00 97.50 90 ALA A N 1
ATOM 774 C CA . ALA A 1 90 ? -3.543 2.353 -1.061 1.00 97.50 90 ALA A CA 1
ATOM 775 C C . ALA A 1 90 ? -4.300 1.586 0.034 1.00 97.50 90 ALA A C 1
ATOM 777 O O . ALA A 1 90 ? -4.973 2.213 0.853 1.00 97.50 90 ALA A O 1
ATOM 778 N N . ILE A 1 91 ? -4.163 0.254 0.117 1.00 98.12 91 ILE A N 1
ATOM 779 C CA . ILE A 1 91 ? -4.742 -0.549 1.209 1.00 98.12 91 ILE A CA 1
ATOM 780 C C . ILE A 1 91 ? -4.299 0.005 2.568 1.00 98.12 91 ILE A C 1
ATOM 782 O O . ILE A 1 91 ? -5.144 0.214 3.443 1.00 98.12 91 ILE A O 1
ATOM 786 N N . ALA A 1 92 ? -3.004 0.271 2.755 1.00 97.62 92 ALA A N 1
ATOM 787 C CA . ALA A 1 92 ? -2.474 0.806 4.004 1.00 97.62 92 ALA A CA 1
ATOM 788 C C . ALA A 1 92 ? -3.077 2.182 4.334 1.00 97.62 92 ALA A C 1
ATOM 790 O O . ALA A 1 92 ? -3.528 2.401 5.463 1.00 97.62 92 ALA A O 1
ATOM 791 N N . LEU A 1 93 ? -3.173 3.086 3.352 1.00 97.19 93 LEU A N 1
ATOM 792 C CA . LEU A 1 93 ? -3.810 4.400 3.509 1.00 97.19 93 LEU A CA 1
ATOM 793 C C . LEU A 1 93 ? -5.287 4.291 3.907 1.00 97.19 93 LEU A C 1
ATOM 795 O O . LEU A 1 93 ? -5.712 4.910 4.888 1.00 97.19 93 LEU A O 1
ATOM 799 N N . TYR A 1 94 ? -6.068 3.474 3.198 1.00 97.62 94 TYR A N 1
ATOM 800 C CA . TYR A 1 94 ? -7.482 3.259 3.507 1.00 97.62 94 TYR A CA 1
ATOM 801 C C . TYR A 1 94 ? -7.678 2.621 4.886 1.00 97.62 94 TYR A C 1
ATOM 803 O O . TYR A 1 94 ? -8.548 3.057 5.644 1.00 97.62 94 TYR A O 1
ATOM 811 N N . LEU A 1 95 ? -6.852 1.637 5.254 1.00 97.12 95 LEU A N 1
ATOM 812 C CA . LEU A 1 95 ? -6.887 1.023 6.581 1.00 97.12 95 LEU A CA 1
ATOM 813 C C . LEU A 1 95 ? -6.527 2.022 7.683 1.00 97.12 95 LEU A C 1
ATOM 815 O O . LEU A 1 95 ? -7.181 2.014 8.722 1.00 97.12 95 LEU A O 1
ATOM 819 N N . MET A 1 96 ? -5.548 2.910 7.478 1.00 96.50 96 MET A N 1
ATOM 820 C CA . MET A 1 96 ? -5.209 3.955 8.453 1.00 96.50 96 MET A CA 1
ATOM 821 C C . MET A 1 96 ? -6.383 4.904 8.706 1.00 96.50 96 MET A C 1
ATOM 823 O O . MET A 1 96 ? -6.723 5.167 9.864 1.00 96.50 96 MET A O 1
ATOM 827 N N . VAL A 1 97 ? -7.049 5.364 7.641 1.00 96.69 97 VAL A N 1
ATOM 828 C CA . VAL A 1 97 ? -8.275 6.169 7.753 1.00 96.69 97 VAL A CA 1
ATOM 829 C C . VAL A 1 97 ? -9.343 5.400 8.514 1.00 96.69 97 VAL A C 1
ATOM 831 O O . VAL A 1 97 ? -9.932 5.923 9.461 1.00 96.69 97 VAL A O 1
ATOM 834 N N . TRP A 1 98 ? -9.586 4.150 8.125 1.00 96.31 98 TRP A N 1
ATOM 835 C CA . TRP A 1 98 ? -10.609 3.328 8.750 1.00 96.31 98 TRP A CA 1
ATOM 836 C C . TRP A 1 98 ? -10.333 3.099 10.237 1.00 96.31 98 TRP A C 1
ATOM 838 O O . TRP A 1 98 ? -11.231 3.276 11.052 1.00 96.31 98 TRP A O 1
ATOM 848 N N . ILE A 1 99 ? -9.092 2.802 10.620 1.00 94.81 99 ILE A N 1
ATOM 849 C CA . ILE A 1 99 ? -8.670 2.672 12.021 1.00 94.81 99 ILE A CA 1
ATOM 850 C C . ILE A 1 99 ? -8.924 3.975 12.790 1.00 94.81 99 ILE A C 1
ATOM 852 O O . ILE A 1 99 ? -9.370 3.937 13.941 1.00 94.81 99 ILE A O 1
ATOM 856 N N . ALA A 1 100 ? -8.680 5.138 12.178 1.00 94.62 100 ALA A N 1
ATOM 857 C CA . ALA A 1 100 ? -8.964 6.429 12.798 1.00 94.62 100 ALA A CA 1
ATOM 858 C C . ALA A 1 100 ? -10.475 6.640 13.021 1.00 94.62 100 ALA A C 1
ATOM 860 O O . ALA A 1 100 ? -10.874 7.060 14.115 1.00 94.62 100 ALA A O 1
ATOM 861 N N . ILE A 1 101 ? -11.314 6.301 12.031 1.00 93.31 101 ILE A N 1
ATOM 862 C CA . ILE A 1 101 ? -12.786 6.323 12.142 1.00 93.31 101 ILE A CA 1
ATOM 863 C C . ILE A 1 101 ? -13.245 5.351 13.227 1.00 93.31 101 ILE A C 1
ATOM 865 O O . ILE A 1 101 ? -14.000 5.725 14.123 1.00 93.31 101 ILE A O 1
ATOM 869 N N . GLU A 1 102 ? -12.770 4.111 13.176 1.00 91.69 102 GLU A N 1
ATOM 870 C CA . GLU A 1 102 ? -13.131 3.053 14.107 1.00 91.69 102 GLU A CA 1
ATOM 871 C C . GLU A 1 102 ? -12.796 3.465 15.543 1.00 91.69 102 GLU A C 1
ATOM 873 O O . GLU A 1 102 ? -13.639 3.348 16.432 1.00 91.69 102 GLU A O 1
ATOM 878 N N . ARG A 1 103 ? -11.608 4.034 15.781 1.00 89.56 103 ARG A N 1
ATOM 879 C CA . ARG A 1 103 ? -11.220 4.553 17.099 1.00 89.56 103 ARG A CA 1
ATOM 880 C C . ARG A 1 103 ? -12.182 5.639 17.576 1.00 89.56 103 ARG A C 1
ATOM 882 O O . ARG A 1 103 ? -12.548 5.648 18.749 1.00 89.56 103 ARG A O 1
ATOM 889 N N . HIS A 1 104 ? -12.618 6.526 16.685 1.00 88.19 104 HIS A N 1
ATOM 890 C CA . HIS A 1 104 ? -13.611 7.545 17.011 1.00 88.19 104 HIS A CA 1
ATOM 891 C C . HIS A 1 104 ? -14.958 6.917 17.404 1.00 88.19 104 HIS A C 1
ATOM 893 O O . HIS A 1 104 ? -15.509 7.236 18.456 1.00 88.19 104 HIS A O 1
ATOM 899 N N . LEU A 1 105 ? -15.460 5.965 16.615 1.00 87.88 105 LEU A N 1
ATOM 900 C CA . LEU A 1 105 ? -16.716 5.264 16.896 1.00 87.88 105 LEU A CA 1
ATOM 901 C C . LEU A 1 105 ? -16.665 4.488 18.218 1.00 87.88 105 LEU A C 1
ATOM 903 O O . LEU A 1 105 ? -17.618 4.519 18.995 1.00 87.88 105 LEU A O 1
ATOM 907 N N . LEU A 1 106 ? -15.549 3.818 18.502 1.00 84.00 106 LEU A N 1
ATOM 908 C CA . LEU A 1 106 ? -15.362 3.036 19.721 1.00 84.00 106 LEU A CA 1
ATOM 909 C C . LEU A 1 106 ? -15.304 3.909 20.976 1.00 84.00 106 LEU A C 1
ATOM 911 O O . LEU A 1 106 ? -15.866 3.530 22.000 1.00 84.00 106 LEU A O 1
ATOM 915 N N . VAL A 1 107 ? -14.648 5.068 20.923 1.00 83.31 107 VAL A N 1
ATOM 916 C CA . VAL A 1 107 ? -14.547 5.954 22.093 1.00 83.31 107 VAL A CA 1
ATOM 917 C C . VAL A 1 107 ? -15.907 6.565 22.440 1.00 83.31 107 VAL A C 1
ATOM 919 O O . VAL A 1 107 ? -16.269 6.586 23.612 1.00 83.31 107 VAL A O 1
ATOM 922 N N . PHE A 1 108 ? -16.681 7.013 21.447 1.00 78.56 108 PHE A N 1
ATOM 923 C CA . PHE A 1 108 ? -17.901 7.794 21.700 1.00 78.56 108 PHE A CA 1
ATOM 924 C C . PHE A 1 108 ? -19.207 6.988 21.648 1.00 78.56 108 PHE A C 1
ATOM 926 O O . PHE A 1 108 ? -20.192 7.401 22.250 1.00 78.56 108 PHE A O 1
ATOM 933 N N . HIS A 1 109 ? -19.234 5.837 20.971 1.00 77.44 109 HIS A N 1
ATOM 934 C CA . HIS A 1 109 ? -20.466 5.068 20.739 1.00 77.44 109 HIS A CA 1
ATOM 935 C C . HIS A 1 109 ? -20.324 3.563 21.032 1.00 77.44 109 HIS A C 1
ATOM 937 O O . HIS A 1 109 ? -21.133 2.758 20.560 1.00 77.44 109 HIS A O 1
ATOM 943 N N . SER A 1 110 ? -19.319 3.154 21.822 1.00 70.38 110 SER A N 1
ATOM 944 C CA . SER A 1 110 ? -19.028 1.734 22.102 1.00 70.38 110 SER A CA 1
ATOM 945 C C . SER A 1 110 ? -20.230 0.933 22.603 1.00 70.38 110 SER A C 1
ATOM 947 O O . SER A 1 110 ? -20.382 -0.224 22.216 1.00 70.38 110 SER A O 1
ATOM 949 N N . GLN A 1 111 ? -21.087 1.512 23.445 1.00 65.81 111 GLN A N 1
ATOM 950 C CA . GLN A 1 111 ? -22.182 0.761 24.066 1.00 65.81 111 GLN A CA 1
ATOM 951 C C . GLN A 1 111 ? -23.372 0.517 23.120 1.00 65.81 111 GLN A C 1
ATOM 953 O O . GLN A 1 111 ? -23.992 -0.547 23.178 1.00 65.81 111 GLN A O 1
ATOM 958 N N . GLU A 1 112 ? -23.663 1.441 22.199 1.00 66.56 112 GLU A N 1
ATOM 959 C CA . GLU A 1 112 ? -24.855 1.370 21.338 1.00 66.56 112 GLU A CA 1
ATOM 960 C C . GLU A 1 112 ? -24.591 0.757 19.956 1.00 66.56 112 GLU A C 1
ATOM 962 O O . GLU A 1 112 ? -25.428 0.014 19.423 1.00 66.56 112 GLU A O 1
ATOM 967 N N . LEU A 1 113 ? -23.418 1.010 19.364 1.00 65.75 113 LEU A N 1
ATOM 968 C CA . LEU A 1 113 ? -23.083 0.465 18.044 1.00 65.75 113 LEU A CA 1
ATOM 969 C C . LEU A 1 113 ? -22.732 -1.030 18.100 1.00 65.75 113 LEU A C 1
ATOM 971 O O . LEU A 1 113 ? -22.962 -1.757 17.134 1.00 65.75 113 LEU A O 1
ATOM 975 N N . LEU A 1 114 ? -22.222 -1.521 19.234 1.00 63.91 114 LEU A N 1
ATOM 976 C CA . LEU A 1 114 ? -21.656 -2.871 19.349 1.00 63.91 114 LEU A CA 1
ATOM 977 C C . LEU A 1 114 ? -22.601 -3.916 19.954 1.00 63.91 114 LEU A C 1
ATOM 979 O O . LEU A 1 114 ? -22.180 -5.059 20.160 1.00 63.91 114 LEU A O 1
ATOM 983 N N . ARG A 1 115 ? -23.864 -3.579 20.235 1.00 72.69 115 ARG A N 1
ATOM 984 C CA . ARG A 1 115 ? -24.799 -4.514 20.886 1.00 72.69 115 ARG A CA 1
ATOM 985 C C . ARG A 1 115 ? -25.338 -5.591 19.927 1.00 72.69 115 ARG A C 1
ATOM 987 O O . ARG A 1 115 ? -25.569 -6.716 20.356 1.00 72.69 115 ARG A O 1
ATOM 994 N N . GLY A 1 116 ? -25.448 -5.301 18.625 1.00 78.56 116 GLY A N 1
ATOM 995 C CA . GLY A 1 116 ? -25.988 -6.225 17.610 1.00 78.56 116 GLY A CA 1
ATOM 996 C C . GLY A 1 116 ? -24.929 -6.903 16.728 1.00 78.56 116 GLY A C 1
ATOM 997 O O . GLY A 1 116 ? -23.968 -6.260 16.312 1.00 78.56 116 GLY A O 1
ATOM 998 N N . GLN A 1 117 ? -25.111 -8.191 16.396 1.00 81.44 117 GLN A N 1
ATOM 999 C CA . GLN A 1 117 ? -24.223 -8.930 15.476 1.00 81.44 117 GLN A CA 1
ATOM 1000 C C . GLN A 1 117 ? -24.157 -8.305 14.074 1.00 81.44 117 GLN A C 1
ATOM 1002 O O . GLN A 1 117 ? -23.066 -8.096 13.553 1.00 81.44 117 GLN A O 1
ATOM 1007 N N . TRP A 1 118 ? -25.300 -7.894 13.525 1.00 84.06 118 TRP A N 1
ATOM 1008 C CA . TRP A 1 118 ? -25.378 -7.220 12.225 1.00 84.06 118 TRP A CA 1
ATOM 1009 C C . TRP A 1 118 ? -24.613 -5.896 12.170 1.00 84.06 118 TRP A C 1
ATOM 1011 O O . TRP A 1 118 ? -23.870 -5.647 11.226 1.00 84.06 118 TRP A O 1
ATOM 1021 N N . ARG A 1 119 ? -24.721 -5.068 13.216 1.00 83.50 119 ARG A N 1
ATOM 1022 C CA . ARG A 1 119 ? -23.982 -3.797 13.293 1.00 83.50 119 ARG A CA 1
ATOM 1023 C C . ARG A 1 119 ? -22.473 -4.026 13.344 1.00 83.50 119 ARG A C 1
ATOM 1025 O O . ARG A 1 119 ? -21.723 -3.269 12.747 1.00 83.50 119 ARG A O 1
ATOM 1032 N N . LYS A 1 120 ? -22.016 -5.101 13.992 1.00 82.56 120 LYS A N 1
ATOM 1033 C CA . LYS A 1 120 ? -20.591 -5.470 14.003 1.00 82.56 120 LYS A CA 1
ATOM 1034 C C . LYS A 1 120 ? -20.099 -5.867 12.616 1.00 82.56 120 LYS A C 1
ATOM 1036 O O . LYS A 1 120 ? -18.997 -5.495 12.243 1.00 82.56 120 LYS A O 1
ATOM 1041 N N . LEU A 1 121 ? -20.897 -6.614 11.856 1.00 86.25 121 LEU A N 1
ATOM 1042 C CA . LEU A 1 121 ? -20.545 -6.946 10.478 1.00 86.25 121 LEU A CA 1
ATOM 1043 C C . LEU A 1 121 ? -20.432 -5.669 9.632 1.00 86.25 121 LEU A C 1
ATOM 1045 O O . LEU A 1 121 ? -19.416 -5.461 8.975 1.00 86.25 121 LEU A O 1
ATOM 1049 N N . LEU A 1 122 ? -21.428 -4.785 9.735 1.00 88.00 122 LEU A N 1
ATOM 1050 C CA . LEU A 1 122 ? -21.530 -3.563 8.937 1.00 88.00 122 LEU A CA 1
ATOM 1051 C C . LEU A 1 122 ? -20.485 -2.492 9.275 1.00 88.00 122 LEU A C 1
ATOM 1053 O O . LEU A 1 122 ? -19.948 -1.870 8.370 1.00 88.00 122 LEU A O 1
ATOM 1057 N N . PHE A 1 123 ? -20.185 -2.280 10.556 1.00 87.06 123 PHE A N 1
ATOM 1058 C CA . PHE A 1 123 ? -19.323 -1.185 11.021 1.00 87.06 123 PHE A CA 1
ATOM 1059 C C . PHE A 1 123 ? -17.920 -1.633 11.443 1.00 87.06 123 PHE A C 1
ATOM 1061 O O . PHE A 1 123 ? -17.213 -0.854 12.068 1.00 87.06 123 PHE A O 1
ATOM 1068 N N . HIS A 1 124 ? -17.516 -2.876 11.174 1.00 88.56 124 HIS A N 1
ATOM 1069 C CA . HIS A 1 124 ? -16.153 -3.340 11.461 1.00 88.56 124 HIS A CA 1
ATOM 1070 C C . HIS A 1 124 ? -15.612 -4.209 10.327 1.00 88.56 124 HIS A C 1
ATOM 1072 O O . HIS A 1 124 ? -14.629 -3.840 9.699 1.00 88.56 124 HIS A O 1
ATOM 1078 N N . TYR A 1 125 ? -16.270 -5.324 10.007 1.00 90.69 125 TYR A N 1
ATOM 1079 C CA . TYR A 1 125 ? -15.735 -6.272 9.023 1.00 90.69 125 TYR A CA 1
ATOM 1080 C C . TYR A 1 125 ? -15.913 -5.814 7.572 1.00 90.69 125 TYR A C 1
ATOM 1082 O O . TYR A 1 125 ? -14.960 -5.886 6.804 1.00 90.69 125 TYR A O 1
ATOM 1090 N N . ILE A 1 126 ? -17.102 -5.329 7.195 1.00 94.12 126 ILE A N 1
ATOM 1091 C CA . ILE A 1 126 ? -17.375 -4.868 5.824 1.00 94.12 126 ILE A CA 1
ATOM 1092 C C . ILE A 1 126 ? -16.398 -3.760 5.393 1.00 94.12 126 ILE A C 1
ATOM 1094 O O . ILE A 1 126 ? -15.803 -3.900 4.328 1.00 94.12 126 ILE A O 1
ATOM 1098 N N . PRO A 1 127 ? -16.150 -2.709 6.196 1.00 94.50 127 PRO A N 1
ATOM 1099 C CA . PRO A 1 127 ? -15.221 -1.652 5.814 1.00 94.50 127 PRO A CA 1
ATOM 1100 C C . PRO A 1 127 ? -13.784 -2.150 5.657 1.00 94.50 127 PRO A C 1
ATOM 1102 O O . PRO A 1 127 ? -13.140 -1.793 4.681 1.00 94.50 127 PRO A O 1
ATOM 1105 N N . ILE A 1 128 ? -13.308 -3.041 6.538 1.00 95.19 128 ILE A N 1
ATOM 1106 C CA . ILE A 1 128 ? -11.981 -3.662 6.391 1.00 95.19 128 ILE A CA 1
ATOM 1107 C C . ILE A 1 128 ? -11.906 -4.446 5.077 1.00 95.19 128 ILE A C 1
ATOM 1109 O O . ILE A 1 128 ? -10.952 -4.286 4.326 1.00 95.19 128 ILE A O 1
ATOM 1113 N N . ILE A 1 129 ? -12.920 -5.261 4.770 1.00 96.56 129 ILE A N 1
ATOM 1114 C CA . ILE A 1 129 ? -12.976 -6.033 3.520 1.00 96.56 129 ILE A CA 1
ATOM 1115 C C . ILE A 1 129 ? -12.961 -5.096 2.305 1.00 96.56 129 ILE A C 1
ATOM 1117 O O . ILE A 1 129 ? -12.225 -5.349 1.356 1.00 96.56 129 ILE A O 1
ATOM 1121 N N . ILE A 1 130 ? -13.718 -3.997 2.346 1.00 97.00 130 ILE A N 1
ATOM 1122 C CA . ILE A 1 130 ? -13.712 -2.981 1.287 1.00 97.00 130 ILE A CA 1
ATOM 1123 C C . ILE A 1 130 ? -12.314 -2.372 1.144 1.00 97.00 130 ILE A C 1
ATOM 1125 O O . ILE A 1 130 ? -11.804 -2.328 0.030 1.00 97.00 130 ILE A O 1
ATOM 1129 N N . CYS A 1 131 ? -11.661 -1.972 2.241 1.00 97.12 131 CYS A N 1
ATOM 1130 C CA . CYS A 1 131 ? -10.298 -1.433 2.208 1.00 97.12 131 CYS A CA 1
ATOM 1131 C C . CYS A 1 131 ? -9.288 -2.416 1.604 1.00 97.12 131 CYS A C 1
ATOM 1133 O O . CYS A 1 131 ? -8.347 -1.973 0.960 1.00 97.12 131 CYS A O 1
ATOM 1135 N N . LEU A 1 132 ? -9.476 -3.726 1.800 1.00 97.25 132 LEU A N 1
ATOM 1136 C CA . LEU A 1 132 ? -8.589 -4.764 1.272 1.00 97.25 132 LEU A CA 1
ATOM 1137 C C . LEU A 1 132 ? -8.839 -5.091 -0.204 1.00 97.25 132 LEU A C 1
ATOM 1139 O O . LEU A 1 132 ? -7.899 -5.409 -0.922 1.00 97.25 132 LEU A O 1
ATOM 1143 N N . ILE A 1 133 ? -10.096 -5.066 -0.647 1.00 97.75 133 ILE A N 1
ATOM 1144 C CA . ILE A 1 133 ? -10.487 -5.539 -1.982 1.00 97.75 133 ILE A CA 1
ATOM 1145 C C . ILE A 1 133 ? -10.538 -4.396 -2.997 1.00 97.75 133 ILE A C 1
ATOM 1147 O O . ILE A 1 133 ? -10.191 -4.591 -4.160 1.00 97.75 133 ILE A O 1
ATOM 1151 N N . TRP A 1 134 ? -10.967 -3.206 -2.576 1.00 96.94 134 TRP A N 1
ATOM 1152 C CA . TRP A 1 134 ? -11.191 -2.086 -3.485 1.00 96.94 134 TRP A CA 1
ATOM 1153 C C . TRP A 1 134 ? -9.912 -1.628 -4.205 1.00 96.94 134 TRP A C 1
ATOM 1155 O O . TRP A 1 134 ? -9.941 -1.588 -5.437 1.00 96.94 134 TRP A O 1
ATOM 1165 N N . PRO A 1 135 ? -8.778 -1.357 -3.521 1.00 97.69 135 PRO A N 1
ATOM 1166 C CA . PRO A 1 135 ? -7.586 -0.875 -4.217 1.00 97.69 135 PRO A CA 1
ATOM 1167 C C . PRO A 1 135 ? -7.012 -1.876 -5.232 1.00 97.69 135 PRO A C 1
ATOM 1169 O O . PRO A 1 135 ? -6.785 -1.464 -6.370 1.00 97.69 135 PRO A O 1
ATOM 1172 N N . PRO A 1 136 ? -6.875 -3.186 -4.923 1.00 98.00 136 PRO A N 1
ATOM 1173 C CA . PRO A 1 136 ? -6.458 -4.171 -5.920 1.00 98.00 136 PRO A CA 1
ATOM 1174 C C . PRO A 1 136 ? -7.336 -4.207 -7.166 1.00 98.00 136 PRO A C 1
ATOM 1176 O O . PRO A 1 136 ? -6.801 -4.335 -8.263 1.00 98.00 136 PRO A O 1
ATOM 1179 N N . ILE A 1 137 ? -8.663 -4.078 -7.025 1.00 98.00 137 ILE A N 1
ATOM 1180 C CA . ILE A 1 137 ? -9.589 -4.040 -8.169 1.00 98.00 137 ILE A CA 1
ATOM 1181 C C . ILE A 1 137 ? -9.360 -2.782 -9.009 1.00 98.00 137 ILE A C 1
ATOM 1183 O O . ILE A 1 137 ? -9.291 -2.870 -10.235 1.00 98.00 137 ILE A O 1
ATOM 1187 N N . VAL A 1 138 ? -9.227 -1.621 -8.364 1.00 96.94 138 VAL A N 1
ATOM 1188 C CA . VAL A 1 138 ? -8.985 -0.350 -9.056 1.00 96.94 138 VAL A CA 1
ATOM 1189 C C . VAL A 1 138 ? -7.672 -0.409 -9.832 1.00 96.94 138 VAL A C 1
ATOM 1191 O O . VAL A 1 138 ? -7.673 -0.168 -11.038 1.00 96.94 138 VAL A O 1
ATOM 1194 N N . TYR A 1 139 ? -6.568 -0.806 -9.197 1.00 97.56 139 TYR A N 1
ATOM 1195 C CA . TYR A 1 139 ? -5.277 -0.897 -9.881 1.00 97.56 139 TYR A CA 1
ATOM 1196 C C . TYR A 1 139 ? -5.205 -2.049 -10.881 1.00 97.56 139 TYR A C 1
ATOM 1198 O O . TYR A 1 139 ? -4.463 -1.946 -11.853 1.00 97.56 139 TYR A O 1
ATOM 1206 N N . LEU A 1 140 ? -6.001 -3.112 -10.730 1.00 97.44 140 LEU A N 1
ATOM 1207 C CA . LEU A 1 140 ? -6.141 -4.123 -11.780 1.00 97.44 140 LEU A CA 1
ATOM 1208 C C . LEU A 1 140 ? -6.710 -3.482 -13.059 1.00 97.44 140 LEU A C 1
ATOM 1210 O O . LEU A 1 140 ? -6.197 -3.718 -14.150 1.00 97.44 140 LEU A O 1
ATOM 1214 N N . GLY A 1 141 ? -7.716 -2.615 -12.933 1.00 95.88 141 GLY A N 1
ATOM 1215 C CA . GLY A 1 141 ? -8.259 -1.856 -14.063 1.00 95.88 141 GLY A CA 1
ATOM 1216 C C . GLY A 1 141 ? -7.303 -0.790 -14.609 1.00 95.88 141 GLY A C 1
ATOM 1217 O O . GLY A 1 141 ? -7.178 -0.646 -15.819 1.00 95.88 141 GLY A O 1
ATOM 1218 N N . LEU A 1 142 ? -6.611 -0.050 -13.740 1.00 95.69 142 LEU A N 1
ATOM 1219 C CA . LEU A 1 142 ? -5.749 1.064 -14.161 1.00 95.69 142 LEU A CA 1
ATOM 1220 C C . LEU A 1 142 ? -4.385 0.616 -14.707 1.00 95.69 142 LEU A C 1
ATOM 1222 O O . LEU A 1 142 ? -3.886 1.216 -15.656 1.00 95.69 142 LEU A O 1
ATOM 1226 N N . VAL A 1 143 ? -3.778 -0.416 -14.115 1.00 96.19 143 VAL A N 1
ATOM 1227 C CA . VAL A 1 143 ? -2.410 -0.866 -14.430 1.00 96.19 143 VAL A CA 1
ATOM 1228 C C . VAL A 1 143 ? -2.414 -2.077 -15.357 1.00 96.19 143 VAL A C 1
ATOM 1230 O O . VAL A 1 143 ? -1.672 -2.085 -16.339 1.00 96.19 143 VAL A O 1
ATOM 1233 N N . VAL A 1 144 ? -3.223 -3.102 -15.059 1.00 95.31 144 VAL A N 1
ATOM 1234 C CA . VAL A 1 144 ? -3.185 -4.388 -15.783 1.00 95.31 144 VAL A CA 1
ATOM 1235 C C . VAL A 1 144 ? -4.035 -4.358 -17.051 1.00 95.31 144 VAL A C 1
ATOM 1237 O O . VAL A 1 144 ? -3.600 -4.863 -18.085 1.00 95.31 144 VAL A O 1
ATOM 1240 N N . PHE A 1 145 ? -5.209 -3.724 -16.998 1.00 94.56 145 PHE A N 1
ATOM 1241 C CA . PHE A 1 145 ? -6.125 -3.590 -18.137 1.00 94.56 145 PHE A CA 1
ATOM 1242 C C . PHE A 1 145 ? -6.389 -2.121 -18.524 1.00 94.56 145 PHE A C 1
ATOM 1244 O O . PHE A 1 145 ? -7.550 -1.701 -18.566 1.00 94.56 145 PHE A O 1
ATOM 1251 N N . PRO A 1 146 ? -5.345 -1.320 -18.821 1.00 91.50 146 PRO A N 1
ATOM 1252 C CA . PRO A 1 146 ? -5.514 0.094 -19.129 1.00 91.50 146 PRO A CA 1
ATOM 1253 C C . PRO A 1 146 ? -6.330 0.280 -20.414 1.00 91.50 146 PRO A C 1
ATOM 1255 O O . PRO A 1 146 ? -5.997 -0.253 -21.470 1.00 91.50 146 PRO A O 1
ATOM 1258 N N . ALA A 1 147 ? -7.400 1.074 -20.338 1.00 89.31 147 ALA A N 1
ATOM 1259 C CA . ALA A 1 147 ? -8.311 1.276 -21.467 1.00 89.31 147 ALA A CA 1
ATOM 1260 C C . ALA A 1 147 ? -7.803 2.287 -22.515 1.00 89.31 147 ALA A C 1
ATOM 1262 O O . ALA A 1 147 ? -8.226 2.234 -23.667 1.00 89.31 147 ALA A O 1
ATOM 1263 N N . GLN A 1 148 ? -6.941 3.236 -22.125 1.00 90.06 148 GLN A N 1
ATOM 1264 C CA . GLN A 1 148 ? -6.587 4.404 -22.953 1.00 90.06 148 GLN A CA 1
ATOM 1265 C C . GLN A 1 148 ? -5.117 4.475 -23.379 1.00 90.06 148 GLN A C 1
ATOM 1267 O O . GLN A 1 148 ? -4.749 5.365 -24.143 1.00 90.06 148 GLN A O 1
ATOM 1272 N N . CYS A 1 149 ? -4.260 3.582 -22.887 1.00 93.38 149 CYS A N 1
ATOM 1273 C CA . CYS A 1 149 ? -2.825 3.644 -23.142 1.00 93.38 149 CYS A CA 1
ATOM 1274 C C . CYS A 1 149 ? -2.166 2.271 -23.006 1.00 93.38 149 CYS A C 1
ATOM 1276 O O . CYS A 1 149 ? -2.734 1.342 -22.443 1.00 93.38 149 CYS A O 1
ATOM 1278 N N . THR A 1 150 ? -0.950 2.149 -23.538 1.00 93.88 150 THR A N 1
ATOM 1279 C CA . THR A 1 150 ? -0.090 0.976 -23.342 1.00 93.88 150 THR A CA 1
ATOM 1280 C C . THR A 1 150 ? 1.033 1.352 -22.386 1.00 93.88 150 THR A C 1
ATOM 1282 O O . THR A 1 150 ? 1.638 2.413 -22.538 1.00 93.88 150 THR A O 1
ATOM 1285 N N . ASN A 1 151 ? 1.314 0.495 -21.404 1.00 94.31 151 ASN A N 1
ATOM 1286 C CA . ASN A 1 151 ? 2.434 0.710 -20.494 1.00 94.31 151 ASN A CA 1
ATOM 1287 C C . ASN A 1 151 ? 3.763 0.598 -21.252 1.00 94.31 151 ASN A C 1
ATOM 1289 O O . ASN A 1 151 ? 4.043 -0.429 -21.872 1.00 94.31 151 ASN A O 1
ATOM 1293 N N . ALA A 1 152 ? 4.573 1.651 -21.177 1.00 95.31 152 ALA A N 1
ATOM 1294 C CA . ALA A 1 152 ? 5.956 1.661 -21.629 1.00 95.31 152 ALA A CA 1
ATOM 1295 C C . ALA A 1 152 ? 6.847 1.681 -20.383 1.00 95.31 152 ALA A C 1
ATOM 1297 O O . ALA A 1 152 ? 6.967 2.709 -19.725 1.00 95.31 152 ALA A O 1
ATOM 1298 N N . TRP A 1 153 ? 7.398 0.520 -20.033 1.00 95.81 153 TRP A N 1
ATOM 1299 C CA . TRP A 1 153 ? 8.200 0.350 -18.824 1.00 95.81 153 TRP A CA 1
ATOM 1300 C C . TRP A 1 153 ? 9.637 0.819 -19.047 1.00 95.81 153 TRP A C 1
ATOM 1302 O O . TRP A 1 153 ? 10.261 0.452 -20.044 1.00 95.81 153 TRP A O 1
ATOM 1312 N N . ASP A 1 154 ? 10.169 1.582 -18.095 1.00 95.94 154 ASP A N 1
ATOM 1313 C CA . ASP A 1 154 ? 11.572 1.983 -18.052 1.00 95.94 154 ASP A CA 1
ATOM 1314 C C . ASP A 1 154 ? 12.291 1.245 -16.919 1.00 95.94 154 ASP A C 1
ATOM 1316 O O . ASP A 1 154 ? 12.201 1.608 -15.743 1.00 95.94 154 ASP A O 1
ATOM 1320 N N . PHE A 1 155 ? 13.044 0.206 -17.282 1.00 96.25 155 PHE A N 1
ATOM 1321 C CA . PHE A 1 155 ? 13.803 -0.616 -16.335 1.00 96.25 155 PHE A CA 1
ATOM 1322 C C . PHE A 1 155 ? 14.959 0.131 -15.653 1.00 96.25 155 PHE A C 1
ATOM 1324 O O . PHE A 1 155 ? 15.518 -0.384 -14.685 1.00 96.25 155 PHE A O 1
ATOM 1331 N N . GLY A 1 156 ? 15.332 1.319 -16.140 1.00 96.12 156 GLY A N 1
ATOM 1332 C CA . GLY A 1 156 ? 16.316 2.203 -15.513 1.00 96.12 156 GLY A CA 1
ATOM 1333 C C . GLY A 1 156 ? 15.739 3.059 -14.384 1.00 96.12 156 GLY A C 1
ATOM 1334 O O . GLY A 1 156 ? 16.474 3.826 -13.767 1.00 96.12 156 GLY A O 1
ATOM 1335 N N . THR A 1 157 ? 14.441 2.936 -14.093 1.00 95.19 157 THR A N 1
ATOM 1336 C CA . THR A 1 157 ? 13.761 3.705 -13.045 1.00 95.19 157 THR A CA 1
ATOM 1337 C C . THR A 1 157 ? 13.105 2.798 -12.006 1.00 95.19 157 THR A C 1
ATOM 1339 O O . THR A 1 157 ? 12.694 1.670 -12.296 1.00 95.19 157 THR A O 1
ATOM 1342 N N . LEU A 1 158 ? 13.017 3.288 -10.765 1.00 93.19 158 LEU A N 1
ATOM 1343 C CA . LEU A 1 158 ? 12.341 2.578 -9.680 1.00 93.19 158 LEU A CA 1
ATOM 1344 C C . LEU A 1 158 ? 10.863 2.359 -10.046 1.00 93.19 158 LEU A C 1
ATOM 1346 O O . LEU A 1 158 ? 10.253 3.217 -10.686 1.00 93.19 158 LEU A O 1
ATOM 1350 N N . LEU A 1 159 ? 10.300 1.209 -9.656 1.00 93.25 159 LEU A N 1
ATOM 1351 C CA . LEU A 1 159 ? 8.943 0.782 -10.031 1.00 93.25 159 LEU A CA 1
ATOM 1352 C C . LEU A 1 159 ? 8.723 0.684 -11.552 1.00 93.25 159 LEU A C 1
ATOM 1354 O O . LEU A 1 159 ? 7.592 0.744 -12.017 1.00 93.25 159 LEU A O 1
ATOM 1358 N N . CYS A 1 160 ? 9.792 0.517 -12.338 1.00 95.75 160 CYS A N 1
ATOM 1359 C CA . CYS A 1 160 ? 9.737 0.479 -13.803 1.00 95.75 160 CYS A CA 1
ATOM 1360 C C . CYS A 1 160 ? 9.157 1.745 -14.456 1.00 95.75 160 CYS A C 1
ATOM 1362 O O . CYS A 1 160 ? 8.706 1.702 -15.606 1.00 95.75 160 CYS A O 1
ATOM 1364 N N . GLY A 1 161 ? 9.159 2.856 -13.722 1.00 94.75 161 GLY A N 1
ATOM 1365 C CA . GLY A 1 161 ? 8.589 4.120 -14.153 1.00 94.75 161 GLY A CA 1
ATOM 1366 C C . GLY A 1 161 ? 7.087 4.218 -13.880 1.00 94.75 161 GLY A C 1
ATOM 1367 O O . GLY A 1 161 ? 6.429 3.251 -13.492 1.00 94.75 161 GLY A O 1
ATOM 1368 N N . PRO A 1 162 ? 6.515 5.417 -14.044 1.00 93.62 162 PRO A N 1
ATOM 1369 C CA . PRO A 1 162 ? 5.100 5.632 -13.790 1.00 93.62 162 PRO A CA 1
ATOM 1370 C C . PRO A 1 162 ? 4.230 4.885 -14.824 1.00 93.62 162 PRO A C 1
ATOM 1372 O O . PRO A 1 162 ? 4.508 4.938 -16.027 1.00 93.62 162 PRO A O 1
ATOM 1375 N N . PRO A 1 163 ? 3.158 4.199 -14.385 1.00 95.06 163 PRO A N 1
ATOM 1376 C CA . PRO A 1 163 ? 2.259 3.481 -15.285 1.00 95.06 163 PRO A CA 1
ATOM 1377 C C . PRO A 1 163 ? 1.529 4.449 -16.222 1.00 95.06 163 PRO A C 1
ATOM 1379 O O . PRO A 1 163 ? 1.263 5.596 -15.875 1.00 95.06 163 PRO A O 1
ATOM 1382 N N . CYS A 1 164 ? 1.138 3.997 -17.415 1.00 95.19 164 CYS A N 1
ATOM 1383 C CA . CYS A 1 164 ? 0.694 4.914 -18.470 1.00 95.19 164 CYS A CA 1
ATOM 1384 C C . CYS A 1 164 ? -0.534 5.762 -18.089 1.00 95.19 164 CYS A C 1
ATOM 1386 O O . CYS A 1 164 ? -0.674 6.897 -18.555 1.00 95.19 164 CYS A O 1
ATOM 1388 N N . TYR A 1 165 ? -1.406 5.244 -17.212 1.00 94.69 165 TYR A N 1
ATOM 1389 C CA . TYR A 1 165 ? -2.615 5.947 -16.788 1.00 94.69 165 TYR A CA 1
ATOM 1390 C C . TYR A 1 165 ? -2.306 7.264 -16.057 1.00 94.69 165 TYR A C 1
ATOM 1392 O O . TYR A 1 165 ? -3.141 8.171 -16.067 1.00 94.69 165 TYR A O 1
ATOM 1400 N N . THR A 1 166 ? -1.118 7.417 -15.460 1.00 94.25 166 THR A N 1
ATOM 1401 C CA . THR A 1 166 ? -0.736 8.653 -14.758 1.00 94.25 166 THR A CA 1
ATOM 1402 C C . THR A 1 166 ? -0.574 9.826 -15.719 1.00 94.25 166 THR A C 1
ATOM 1404 O O . THR A 1 166 ? -0.754 10.973 -15.320 1.00 94.25 166 THR A O 1
ATOM 1407 N N . TYR A 1 167 ? -0.266 9.552 -16.990 1.00 92.88 167 TYR A N 1
ATOM 1408 C CA . TYR A 1 167 ? -0.172 10.560 -18.047 1.00 92.88 167 TYR A CA 1
ATOM 1409 C C . TYR A 1 167 ? -1.526 10.862 -18.693 1.00 92.88 167 TYR A C 1
ATOM 1411 O O . TYR A 1 167 ? -1.726 11.939 -19.255 1.00 92.88 167 TYR A O 1
ATOM 1419 N N . THR A 1 168 ? -2.480 9.933 -18.601 1.00 87.69 168 THR A N 1
ATOM 1420 C CA . THR A 1 168 ? -3.858 10.181 -19.028 1.00 87.69 168 THR A CA 1
ATOM 1421 C C . THR A 1 168 ? -4.552 11.022 -17.960 1.00 87.69 168 THR A C 1
ATOM 1423 O O . THR A 1 168 ? -4.907 10.523 -16.892 1.00 87.69 168 THR A O 1
ATOM 1426 N N . GLY A 1 169 ? -4.707 12.322 -18.233 1.00 88.56 169 GLY A N 1
ATOM 1427 C CA . GLY A 1 169 ? -5.071 13.322 -17.224 1.00 88.56 169 GLY A CA 1
ATOM 1428 C C . GLY A 1 169 ? -6.229 12.913 -16.309 1.00 88.56 169 GLY A C 1
ATOM 1429 O O . GLY A 1 169 ? -6.123 13.056 -15.098 1.00 88.56 169 GLY A O 1
ATOM 1430 N N . THR A 1 170 ? -7.304 12.330 -16.845 1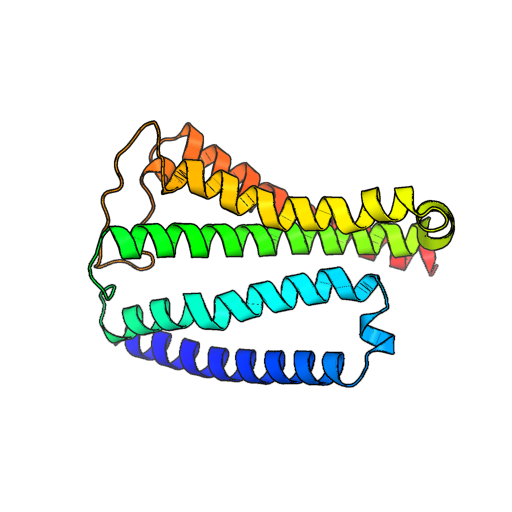.00 93.31 170 THR A N 1
ATOM 1431 C CA . THR A 1 170 ? -8.470 11.939 -16.035 1.00 93.31 170 THR A CA 1
ATOM 1432 C C . THR A 1 170 ? -8.166 10.828 -15.025 1.00 93.31 170 THR A C 1
ATOM 1434 O O . THR A 1 170 ? -8.553 10.957 -13.865 1.00 93.31 170 THR A O 1
ATOM 1437 N N . TYR A 1 171 ? -7.472 9.758 -15.424 1.00 93.81 171 TYR A N 1
ATOM 1438 C CA . TYR A 1 171 ? -7.188 8.629 -14.529 1.00 93.81 171 TYR A CA 1
ATOM 1439 C C . TYR A 1 171 ? -6.082 8.951 -13.528 1.00 93.81 171 TYR A C 1
ATOM 1441 O O . TYR A 1 171 ? -6.211 8.603 -12.357 1.00 93.81 171 TYR A O 1
ATOM 1449 N N . GLY A 1 172 ? -5.038 9.667 -13.957 1.00 94.69 172 GLY A N 1
ATOM 1450 C CA . GLY A 1 172 ? -3.980 10.134 -13.061 1.00 94.69 172 GLY A CA 1
ATOM 1451 C C . GLY A 1 172 ? -4.510 11.085 -11.983 1.00 94.69 172 GLY A C 1
ATOM 1452 O O . GLY A 1 172 ? -4.210 10.912 -10.804 1.00 94.69 172 GLY A O 1
ATOM 1453 N N . ILE A 1 173 ? -5.367 12.044 -12.359 1.00 96.00 173 ILE A N 1
ATOM 1454 C CA . ILE A 1 173 ? -6.019 12.951 -11.399 1.00 96.00 173 ILE A CA 1
ATOM 1455 C C . ILE A 1 173 ? -6.953 12.173 -10.468 1.00 96.00 173 ILE A C 1
ATOM 1457 O O . ILE A 1 173 ? -6.952 12.417 -9.262 1.00 96.00 173 ILE A O 1
ATOM 1461 N N . TYR A 1 174 ? -7.741 11.238 -11.007 1.00 95.88 174 TYR A N 1
ATOM 1462 C CA . TYR A 1 174 ? -8.628 10.405 -10.198 1.00 95.88 174 TYR A CA 1
ATOM 1463 C C . TYR A 1 174 ? -7.858 9.628 -9.128 1.00 95.88 174 TYR A C 1
ATOM 1465 O O . TYR A 1 174 ? -8.259 9.662 -7.966 1.00 95.88 174 TYR A O 1
ATOM 1473 N N . ASP A 1 175 ? -6.762 8.972 -9.506 1.00 95.69 175 ASP A N 1
ATOM 1474 C CA . ASP A 1 175 ? -5.923 8.189 -8.602 1.00 95.69 175 ASP A CA 1
ATOM 1475 C C . ASP A 1 175 ? -5.307 9.069 -7.508 1.00 95.69 175 ASP A C 1
ATOM 1477 O O . ASP A 1 175 ? -5.505 8.830 -6.314 1.00 95.69 175 ASP A O 1
ATOM 1481 N N . PHE A 1 176 ? -4.671 10.172 -7.907 1.00 96.25 176 PHE A N 1
ATOM 1482 C CA . PHE A 1 176 ? -4.059 11.111 -6.972 1.00 96.25 176 PHE A CA 1
ATOM 1483 C C . PHE A 1 176 ? -5.067 11.711 -5.982 1.00 96.25 176 PHE A C 1
ATOM 1485 O O . PHE A 1 176 ? -4.776 11.847 -4.791 1.00 96.25 176 PHE A O 1
ATOM 1492 N N . ILE A 1 177 ? -6.267 12.074 -6.439 1.00 97.06 177 ILE A N 1
ATOM 1493 C CA . ILE A 1 177 ? -7.288 12.652 -5.562 1.00 97.06 177 ILE A CA 1
ATOM 1494 C C . ILE A 1 177 ? -7.913 11.567 -4.681 1.00 97.06 177 ILE A C 1
ATOM 1496 O O . ILE A 1 177 ? -7.969 11.727 -3.463 1.00 97.06 177 ILE A O 1
ATOM 1500 N N . SER A 1 178 ? -8.383 10.473 -5.275 1.00 95.81 178 SER A N 1
ATOM 1501 C CA . SER A 1 178 ? -9.268 9.510 -4.607 1.00 95.81 178 SER A CA 1
ATOM 1502 C C . SER A 1 178 ? -8.521 8.479 -3.769 1.00 95.81 178 SER A C 1
ATOM 1504 O O . SER A 1 178 ? -9.000 8.130 -2.688 1.00 95.81 178 SER A O 1
ATOM 1506 N N . ASN A 1 179 ? -7.368 8.000 -4.243 1.00 95.69 179 ASN A N 1
ATOM 1507 C CA . ASN A 1 179 ? -6.600 6.942 -3.581 1.00 95.69 179 ASN A CA 1
ATOM 1508 C C . ASN A 1 179 ? -5.498 7.498 -2.670 1.00 95.69 179 ASN A C 1
ATOM 1510 O O . ASN A 1 179 ? -5.104 6.824 -1.723 1.00 95.69 179 ASN A O 1
ATOM 1514 N N . VAL A 1 180 ? -5.045 8.739 -2.898 1.00 96.25 180 VAL A N 1
ATOM 1515 C CA . VAL A 1 180 ? -3.956 9.351 -2.115 1.00 96.25 180 VAL A CA 1
ATOM 1516 C C . VAL A 1 180 ? -4.440 10.546 -1.291 1.00 96.25 180 VAL A C 1
ATOM 1518 O O . VAL A 1 180 ? -4.443 10.499 -0.059 1.00 96.25 180 VAL A O 1
ATOM 1521 N N . SER A 1 181 ? -4.886 11.619 -1.946 1.00 97.44 181 SER A N 1
ATOM 1522 C CA . SER A 1 181 ? -5.133 12.910 -1.287 1.00 97.44 181 SER A CA 1
ATOM 1523 C C . SER A 1 181 ? -6.311 12.874 -0.315 1.00 97.44 181 SER A C 1
ATOM 1525 O O . SER A 1 181 ? -6.185 13.316 0.827 1.00 97.44 181 SER A O 1
ATOM 1527 N N . VAL A 1 182 ? -7.461 12.340 -0.736 1.00 96.75 182 VAL A N 1
ATOM 1528 C CA . VAL A 1 182 ? -8.667 12.262 0.101 1.00 96.75 182 VAL A CA 1
ATOM 1529 C C . VAL A 1 182 ? -8.436 11.382 1.335 1.00 96.75 182 VAL A C 1
ATOM 1531 O O . VAL A 1 182 ? -8.707 11.869 2.436 1.00 96.75 182 VAL A O 1
ATOM 1534 N N . PRO A 1 183 ? -7.901 10.146 1.223 1.00 96.94 183 PRO A N 1
ATOM 1535 C CA . PRO A 1 183 ? -7.579 9.333 2.392 1.00 96.94 183 PRO A CA 1
ATOM 1536 C C . PRO A 1 183 ? -6.601 10.030 3.340 1.00 96.94 183 PRO A C 1
ATOM 1538 O O . PRO A 1 183 ? -6.848 10.083 4.544 1.00 96.94 183 PRO A O 1
ATOM 1541 N N . LEU A 1 184 ? -5.533 10.637 2.818 1.00 97.06 184 LEU A N 1
ATOM 1542 C CA . LEU A 1 184 ? -4.545 11.334 3.639 1.00 97.06 184 LEU A CA 1
ATOM 1543 C C . LEU A 1 184 ? -5.163 12.500 4.427 1.00 97.06 184 LEU A C 1
ATOM 1545 O O . LEU A 1 184 ? -4.996 12.584 5.647 1.00 97.06 184 LEU A O 1
ATOM 1549 N N . LEU A 1 185 ? -5.913 13.377 3.755 1.00 97.75 185 LEU A N 1
ATOM 1550 C CA . LEU A 1 185 ? -6.575 14.518 4.393 1.00 97.75 185 LEU A CA 1
ATOM 1551 C C . LEU A 1 185 ? -7.607 14.060 5.423 1.00 97.75 185 LEU A C 1
ATOM 1553 O O . LEU A 1 185 ? -7.650 14.583 6.537 1.00 97.75 185 LEU A O 1
ATOM 1557 N N . LEU A 1 186 ? -8.410 13.053 5.079 1.00 96.88 186 LEU A N 1
ATOM 1558 C CA . LEU A 1 186 ? -9.416 12.503 5.976 1.00 96.88 186 LEU A CA 1
ATOM 1559 C C . LEU A 1 186 ? -8.768 11.891 7.226 1.00 96.88 186 LEU A C 1
ATOM 1561 O O . LEU A 1 186 ? -9.236 12.142 8.338 1.00 96.88 186 LEU A O 1
ATOM 1565 N N . ASN A 1 187 ? -7.656 11.168 7.070 1.00 96.44 187 ASN A N 1
ATOM 1566 C CA . ASN A 1 187 ? -6.885 10.629 8.188 1.00 96.44 187 ASN A CA 1
ATOM 1567 C C . ASN A 1 187 ? -6.443 11.751 9.141 1.00 96.44 187 ASN A C 1
ATOM 1569 O O . ASN A 1 187 ? -6.691 11.677 10.347 1.00 96.44 187 ASN A O 1
ATOM 1573 N N . VAL A 1 188 ? -5.836 12.817 8.613 1.00 96.94 188 VAL A N 1
ATOM 1574 C CA . VAL A 1 188 ? -5.378 13.961 9.418 1.00 96.94 188 VAL A CA 1
ATOM 1575 C C . VAL A 1 188 ? -6.550 14.621 10.148 1.00 96.94 188 VAL A C 1
ATOM 1577 O O . VAL A 1 188 ? -6.497 14.795 11.367 1.00 96.94 188 VAL A O 1
ATOM 1580 N N . LEU A 1 189 ? -7.641 14.921 9.439 1.00 97.31 189 LEU A N 1
ATOM 1581 C CA . LEU A 1 189 ? -8.820 15.574 10.011 1.00 97.31 189 LEU A CA 1
ATOM 1582 C C . LEU A 1 189 ? -9.456 14.743 11.131 1.00 97.31 189 LEU A C 1
ATOM 15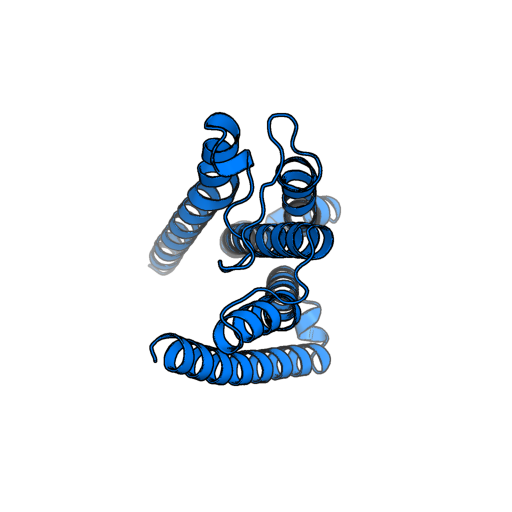84 O O . LEU A 1 189 ? -9.743 15.278 12.203 1.00 97.31 189 LEU A O 1
ATOM 1588 N N . ILE A 1 190 ? -9.638 13.435 10.935 1.00 95.94 190 ILE A N 1
ATOM 1589 C CA . ILE A 1 190 ? -10.232 12.557 11.956 1.00 95.94 190 ILE A CA 1
ATOM 1590 C C . ILE A 1 190 ? -9.334 12.462 13.189 1.00 95.94 190 ILE A C 1
ATOM 1592 O O . ILE A 1 190 ? -9.833 12.502 14.318 1.00 95.94 190 ILE A O 1
ATOM 1596 N N . ASN A 1 191 ? -8.016 12.356 13.004 1.00 95.12 191 ASN A N 1
ATOM 1597 C CA . ASN A 1 191 ? -7.077 12.321 14.122 1.00 95.12 191 ASN A CA 1
ATOM 1598 C C . ASN A 1 191 ? -7.105 13.632 14.924 1.00 95.12 191 ASN A C 1
ATOM 1600 O O . ASN A 1 191 ? -7.195 13.578 16.152 1.00 95.12 191 ASN A O 1
ATOM 1604 N N . ILE A 1 192 ? -7.124 14.792 14.257 1.00 95.81 192 ILE A N 1
ATOM 1605 C CA . ILE A 1 192 ? -7.256 16.102 14.916 1.00 95.81 192 ILE A CA 1
ATOM 1606 C C . ILE A 1 192 ? -8.581 16.192 15.684 1.00 95.81 192 ILE A C 1
ATOM 1608 O O . ILE A 1 192 ? -8.590 16.537 16.867 1.00 95.81 192 ILE A O 1
ATOM 1612 N N . LEU A 1 193 ? -9.702 15.829 15.053 1.00 94.50 193 LEU A N 1
ATOM 1613 C CA . LEU A 1 193 ? -11.022 15.839 15.691 1.00 94.50 193 LEU A CA 1
ATOM 1614 C C . LEU A 1 193 ? -11.073 14.935 16.926 1.00 94.50 193 LEU A C 1
ATOM 1616 O O . LEU A 1 193 ? -11.689 15.293 17.932 1.00 94.50 193 LEU A O 1
ATOM 1620 N N . LEU A 1 194 ? -10.419 13.774 16.871 1.00 91.56 194 LEU A N 1
ATOM 1621 C CA . LEU A 1 194 ? -10.330 12.863 18.004 1.00 91.56 194 LEU A CA 1
ATOM 1622 C C . LEU A 1 194 ? -9.550 13.483 19.167 1.00 91.56 194 LEU A C 1
ATOM 1624 O O . LEU A 1 194 ? -10.029 13.423 20.296 1.00 91.56 194 LEU A O 1
ATOM 1628 N N . ILE A 1 195 ? -8.407 14.122 18.903 1.00 93.06 195 ILE A N 1
ATOM 1629 C CA . ILE A 1 195 ? -7.618 14.815 19.934 1.00 93.06 195 ILE A CA 1
ATOM 1630 C C . ILE A 1 195 ? -8.449 15.929 20.583 1.00 93.06 195 ILE A C 1
ATOM 1632 O O . ILE A 1 195 ? -8.570 15.965 21.808 1.00 93.06 195 ILE A O 1
ATOM 1636 N N . ILE A 1 196 ? -9.090 16.785 19.778 1.00 93.06 196 ILE A N 1
ATOM 1637 C CA . ILE A 1 196 ? -9.929 17.888 20.275 1.00 93.06 196 ILE A CA 1
ATOM 1638 C C . ILE A 1 196 ? -11.043 17.360 21.184 1.00 93.06 196 ILE A C 1
ATOM 1640 O O . ILE A 1 196 ? -11.265 17.899 22.269 1.00 93.06 196 ILE A O 1
ATOM 1644 N N . ARG A 1 197 ? -11.750 16.302 20.768 1.00 89.12 197 ARG A N 1
ATOM 1645 C CA . ARG A 1 197 ? -12.844 15.738 21.571 1.00 89.12 197 ARG A CA 1
ATOM 1646 C C . ARG A 1 197 ? -12.358 15.069 22.850 1.00 89.12 197 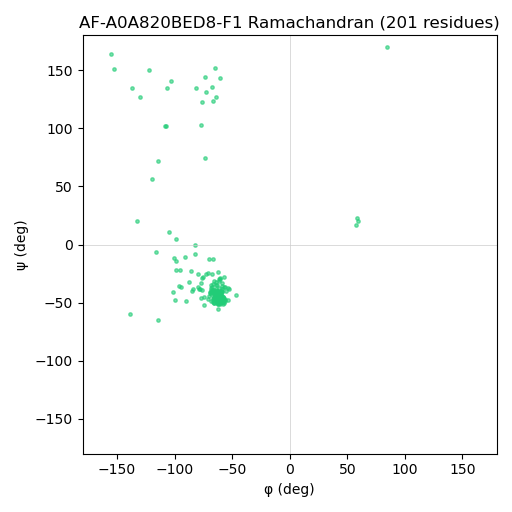ARG A C 1
ATOM 1648 O O . ARG A 1 197 ? -13.017 15.215 23.871 1.00 89.12 197 ARG A O 1
ATOM 1655 N N . VAL A 1 198 ? -11.228 14.362 22.821 1.00 89.81 198 VAL A N 1
ATOM 1656 C CA . VAL A 1 198 ? -10.661 13.730 24.026 1.00 89.81 198 VAL A CA 1
ATOM 1657 C C . VAL A 1 198 ? -10.248 14.782 25.056 1.00 89.81 198 VAL A C 1
ATOM 1659 O O . VAL A 1 198 ? -10.475 14.577 26.244 1.00 89.81 198 VAL A O 1
ATOM 1662 N N . ILE A 1 199 ? -9.694 15.916 24.617 1.00 92.06 199 ILE A N 1
ATOM 1663 C CA . ILE A 1 199 ? -9.355 17.032 25.511 1.00 92.06 199 ILE A CA 1
ATOM 1664 C C . ILE A 1 199 ? -10.630 17.662 26.086 1.00 92.06 199 ILE A C 1
ATOM 1666 O O . ILE A 1 199 ? -10.722 17.844 27.296 1.00 92.06 199 ILE A O 1
ATOM 1670 N N . LYS A 1 200 ? -11.643 17.929 25.250 1.00 89.44 200 LYS A N 1
ATOM 1671 C CA . LYS A 1 200 ? -12.922 18.499 25.708 1.00 89.44 200 LYS A CA 1
ATOM 1672 C C . LYS A 1 200 ? -13.726 17.577 26.625 1.00 89.44 200 LYS A C 1
ATOM 1674 O O . LYS A 1 200 ? -14.445 18.088 27.460 1.00 89.44 200 LYS A O 1
ATOM 1679 N N . GLY A 1 201 ? -13.641 16.257 26.459 1.00 78.06 201 GLY A N 1
ATOM 1680 C CA . GLY A 1 201 ? -14.353 15.295 27.308 1.00 78.06 201 GLY A CA 1
ATOM 1681 C C . GLY A 1 201 ? -13.661 14.987 28.640 1.00 78.06 201 GLY A C 1
ATOM 1682 O O . GLY A 1 201 ? -14.232 14.270 29.455 1.00 78.06 201 GLY A O 1
ATOM 1683 N N . LYS A 1 202 ? -12.424 15.466 28.841 1.00 59.84 202 LYS A N 1
ATOM 1684 C CA . LYS A 1 202 ? -11.684 15.362 30.111 1.00 59.84 202 LYS A CA 1
ATOM 1685 C C . LYS A 1 202 ? -11.749 16.636 30.963 1.00 59.84 202 LYS A C 1
ATOM 1687 O O . LYS A 1 202 ? -11.345 16.571 32.122 1.00 59.84 202 LYS A O 1
ATOM 1692 N N . MET A 1 203 ? -12.190 17.755 30.386 1.00 45.22 203 MET A N 1
ATOM 1693 C CA . MET A 1 203 ? -12.547 18.983 31.110 1.00 45.22 203 MET A CA 1
ATOM 1694 C C . MET A 1 203 ? -14.019 18.930 31.496 1.00 45.22 203 MET A C 1
ATOM 1696 O O . MET A 1 203 ? -14.334 19.421 32.598 1.00 45.22 203 MET A O 1
#

Solvent-accessible surface area (backbone atoms only — not comparable to full-atom values): 10893 Å² total; per-residue (Å²): 115,70,44,61,54,54,35,53,51,52,52,54,53,45,56,51,50,50,54,53,50,51,52,52,51,51,52,43,66,75,34,56,77,59,53,69,36,69,83,46,46,60,54,50,53,44,52,52,51,52,50,50,42,58,67,62,48,47,58,54,56,44,47,21,42,74,64,62,31,45,80,72,86,40,73,69,50,39,51,53,48,43,37,47,52,56,18,53,53,33,24,48,42,43,42,52,29,47,50,45,52,48,52,51,46,49,73,76,38,47,79,74,54,62,72,43,74,67,44,42,43,61,76,49,51,48,55,52,51,46,32,63,49,49,35,47,54,51,32,42,45,50,62,75,55,41,88,88,55,73,74,73,74,37,45,75,36,78,71,25,40,78,58,42,41,60,74,42,61,71,56,25,51,47,44,49,44,65,56,44,47,48,36,52,52,50,33,53,51,46,50,52,54,46,52,55,48,57,55,61,74,73,108

Nearest PDB structures (foldseek):
  9f34-assembly1_R  TM=8.133E-01  e=4.638E-04  Homo sapiens
  7um6-assembly1_A  TM=8.404E-01  e=8.281E-04  Homo sapiens
  8uwl-assembly1_A  TM=8.020E-01  e=3.886E-03  Homo sapiens
  5wiv-assembly1_A  TM=6.921E-01  e=3.362E-03  Homo sapiens
  8zps-assembly1_R  TM=6.757E-01  e=1.125E-02  Homo sapiens

Radius of gyration: 19.75 Å; Cα contacts (8 Å, |Δi|>4): 173; chains: 1; bounding box: 54×35×54 Å

InterPro domains:
  IPR000276 G protein-coupled receptor, rhodopsin-like [PS00237] (91-107)
  IPR017452 GPCR, rhodopsin-like, 7TM [PS50262] (20-203)

Sequence (203 aa):
MVYYIEFSLAFIFEMQAIAISMFIFIYFAQNPRIRLKRQHHSWLVLLSMNFLQLILDLPVAMSFYYRERVWPESNAFCLAWVWWSFSTDAIALYLMVWIAIERHLLVFHSQELLRGQWRKLLFHYIPIIICLIWPPIVYLGLVVFPAQCTNAWDFGTLLCGPPCYTYTGTYGIYDFISNVSVPLLLNVLINILLIIRVIKGKM

Organism: NCBI:txid433720

pLDDT: mean 92.02, std 7.87, range [45.22, 98.12]